Protein AF-A0A1V6CBZ2-F1 (afdb_monomer_lite)

InterPro domains:
  IPR012902 Prokaryotic N-terminal methylation site [PF07963] (2-25)
  IPR012902 Prokaryotic N-terminal methylation site [PS00409] (3-23)
  IPR012902 Prokaryotic N-terminal methylation site [TIGR02532] (2-25)
  IPR045584 Pilin-like [SSF54523] (5-61)

Sequence (196 aa):
MKKGFTLIELLVVIAIISILAGLVLPVLARARESARRVVCLNNLKQIGMVAGMRTLDAGNTSFEQYWGNIVRDASGEYVGIGRFYSRLRSIELYGCPSSNYASPEKVKNSDGKEGIVESAYVYRPEIEGQQSGVVAFLMDFNLRAEEKFNHKGKFVNILFSDGHISGVVDNNQSLSFDNDSIEEYKRVFLEADKRQ

Organism: NCBI:txid1852827

Radius of gyration: 21.89 Å; chains: 1; bounding box: 64×41×71 Å

pLDDT: mean 82.78, std 14.65, range [46.5, 97.06]

Structure (mmCIF, N/CA/C/O backbone):
data_AF-A0A1V6CBZ2-F1
#
_entry.id   AF-A0A1V6CBZ2-F1
#
loop_
_atom_site.group_PDB
_atom_site.id
_atom_site.type_symbol
_atom_site.label_atom_id
_atom_site.label_alt_id
_atom_site.label_comp_id
_atom_site.label_asym_id
_atom_site.label_entity_id
_atom_site.label_seq_id
_atom_site.pdbx_PDB_ins_code
_atom_site.Cartn_x
_atom_site.Cartn_y
_atom_site.Cartn_z
_atom_site.occupancy
_atom_site.B_iso_or_equiv
_atom_site.auth_seq_id
_atom_site.auth_comp_id
_atom_site.auth_asym_id
_atom_site.auth_atom_id
_atom_site.pdbx_PDB_model_num
ATOM 1 N N . MET A 1 1 ? -46.846 12.740 41.422 1.00 46.50 1 MET A N 1
ATOM 2 C CA . MET A 1 1 ? -45.473 12.905 41.956 1.00 46.50 1 MET A CA 1
ATOM 3 C C . MET A 1 1 ? -44.493 12.362 40.926 1.00 46.50 1 MET A C 1
ATOM 5 O O . MET A 1 1 ? -44.601 11.192 40.584 1.00 46.50 1 MET A O 1
ATOM 9 N N . LYS A 1 2 ? -43.609 13.194 40.361 1.00 60.75 2 LYS A N 1
ATOM 10 C CA . LYS A 1 2 ? -42.555 12.721 39.447 1.00 60.75 2 LYS A CA 1
ATOM 11 C C . LYS A 1 2 ? -41.393 12.198 40.297 1.00 60.75 2 LYS A C 1
ATOM 13 O O . LYS A 1 2 ? -40.886 12.946 41.127 1.00 60.75 2 LYS A O 1
ATOM 18 N N . LYS A 1 3 ? -41.009 10.928 40.131 1.00 74.31 3 LYS A N 1
ATOM 19 C CA . LYS A 1 3 ? -39.776 10.386 40.722 1.00 74.31 3 LYS A CA 1
ATOM 20 C C . LYS A 1 3 ? -38.592 11.102 40.064 1.00 74.31 3 LYS A C 1
ATOM 22 O O . LYS A 1 3 ? -38.466 11.059 38.843 1.00 74.31 3 LYS A O 1
ATOM 27 N N . GLY A 1 4 ? -37.801 11.821 40.856 1.00 80.19 4 GLY A N 1
ATOM 28 C CA . GLY A 1 4 ? -36.550 12.422 40.399 1.00 80.19 4 GLY A CA 1
ATOM 29 C C . GLY A 1 4 ? -35.469 11.353 40.287 1.00 80.19 4 GLY A C 1
ATOM 30 O O . GLY A 1 4 ? -35.434 10.435 41.103 1.00 80.19 4 GLY A O 1
ATOM 31 N N . PHE A 1 5 ? -34.615 11.476 39.274 1.00 83.06 5 PHE A N 1
ATOM 32 C CA . PHE A 1 5 ? -33.431 10.634 39.126 1.00 83.06 5 PHE A CA 1
ATOM 33 C C . PHE A 1 5 ? -32.465 10.919 40.279 1.00 83.06 5 PHE A C 1
ATOM 35 O O . PHE A 1 5 ? -32.208 12.081 40.605 1.00 83.06 5 PHE A O 1
ATOM 42 N N . THR A 1 6 ? -31.935 9.877 40.904 1.00 92.25 6 THR A N 1
ATOM 43 C CA . THR A 1 6 ? -30.934 10.017 41.962 1.00 92.25 6 THR A CA 1
ATOM 44 C C . THR A 1 6 ? -29.534 10.184 41.361 1.00 92.25 6 THR A C 1
ATOM 46 O O . THR A 1 6 ? -29.231 9.681 40.278 1.00 92.25 6 THR A O 1
ATOM 49 N N . LEU A 1 7 ? -28.643 10.878 42.079 1.00 91.50 7 LEU A N 1
ATOM 50 C CA . LEU A 1 7 ? -27.233 11.023 41.682 1.00 91.50 7 LEU A CA 1
ATOM 51 C C . LEU A 1 7 ? -26.547 9.664 41.489 1.00 91.50 7 LEU A C 1
ATOM 53 O O . LEU A 1 7 ? -25.729 9.511 40.585 1.00 91.50 7 LEU A O 1
ATOM 57 N N . ILE A 1 8 ? -26.899 8.673 42.315 1.00 94.44 8 ILE A N 1
ATOM 58 C CA . ILE A 1 8 ? -26.312 7.335 42.238 1.00 94.44 8 ILE A CA 1
ATOM 59 C C . ILE A 1 8 ? -26.745 6.590 40.970 1.00 94.44 8 ILE A C 1
ATOM 61 O O . ILE A 1 8 ? -25.909 5.959 40.330 1.00 94.44 8 ILE A O 1
ATOM 65 N N . GLU A 1 9 ? -28.006 6.721 40.547 1.00 94.25 9 GLU A N 1
ATOM 66 C CA . GLU A 1 9 ? -28.485 6.131 39.291 1.00 94.25 9 GLU A CA 1
ATOM 67 C C . GLU A 1 9 ? -27.749 6.729 38.086 1.00 94.25 9 GLU A C 1
ATOM 69 O O . GLU A 1 9 ? -27.338 5.994 37.190 1.00 94.25 9 GLU A O 1
ATOM 74 N N . LEU A 1 10 ? -27.505 8.044 38.083 1.00 92.69 10 LEU A N 1
ATOM 75 C CA . LEU A 1 10 ? -26.736 8.690 37.016 1.00 92.69 10 LEU A CA 1
ATOM 76 C C . LEU A 1 10 ? -25.268 8.225 37.005 1.00 92.69 10 LEU A C 1
ATOM 78 O O . LEU A 1 10 ? -24.722 7.941 35.939 1.00 92.69 10 LEU A O 1
ATOM 82 N N . LEU A 1 11 ? -24.643 8.106 38.181 1.00 94.88 11 LEU A N 1
ATOM 83 C CA . LEU A 1 11 ? -23.256 7.652 38.331 1.00 94.88 11 LEU A CA 1
ATOM 84 C C . LEU A 1 11 ? -23.053 6.211 37.842 1.00 94.88 11 LEU A C 1
ATOM 86 O O . LEU A 1 11 ? -22.075 5.924 37.151 1.00 94.88 11 LEU A O 1
ATOM 90 N N . VAL A 1 12 ? -23.983 5.306 38.155 1.00 95.38 12 VAL A N 1
ATOM 91 C CA . VAL A 1 12 ? -23.912 3.911 37.693 1.00 95.38 12 VAL A CA 1
ATOM 92 C C . VAL A 1 12 ? -24.032 3.834 36.170 1.00 95.38 12 VAL A C 1
ATOM 94 O O . VAL A 1 12 ? -23.281 3.096 35.533 1.00 95.38 12 VAL A O 1
ATOM 97 N N . VAL A 1 13 ? -24.915 4.632 35.560 1.00 95.75 13 VAL A N 1
ATOM 98 C CA . VAL A 1 13 ? -25.090 4.644 34.100 1.00 95.75 13 VAL A CA 1
ATOM 99 C C . VAL A 1 13 ? -23.819 5.108 33.389 1.00 95.75 13 VAL A C 1
ATOM 101 O O . VAL A 1 13 ? -23.360 4.430 32.468 1.00 95.75 13 VAL A O 1
ATOM 104 N N . ILE A 1 14 ? -23.207 6.215 33.819 1.00 96.56 14 ILE A N 1
ATOM 105 C CA . ILE A 1 14 ? -21.967 6.691 33.183 1.00 96.56 14 ILE A CA 1
ATOM 106 C C . ILE A 1 14 ? -20.803 5.715 33.395 1.00 96.56 14 ILE A C 1
ATOM 108 O O . ILE A 1 14 ? -19.984 5.549 32.489 1.00 96.56 14 ILE A O 1
ATOM 112 N N . ALA A 1 15 ? -20.747 5.026 34.541 1.00 96.44 15 ALA A N 1
ATOM 113 C CA . ALA A 1 15 ? -19.749 3.992 34.795 1.00 96.44 15 ALA A CA 1
ATOM 114 C C . ALA A 1 15 ? -19.905 2.820 33.812 1.00 96.44 15 ALA A C 1
ATOM 116 O O . ALA A 1 15 ? -18.927 2.408 33.188 1.00 96.44 15 ALA A O 1
ATOM 117 N N . ILE A 1 16 ? -21.135 2.342 33.593 1.00 96.62 16 ILE A N 1
ATOM 118 C CA . ILE A 1 16 ? -21.419 1.270 32.627 1.00 96.62 16 ILE A CA 1
ATOM 119 C C . ILE A 1 16 ? -21.078 1.716 31.199 1.00 96.62 16 ILE A C 1
ATOM 121 O O . ILE A 1 16 ? -20.386 0.986 30.489 1.00 96.62 16 ILE A O 1
ATOM 125 N N . ILE A 1 17 ? -21.495 2.918 30.778 1.00 96.31 17 ILE A N 1
ATOM 126 C CA . ILE A 1 17 ? -21.171 3.454 29.443 1.00 96.31 17 ILE A CA 1
ATOM 127 C C . ILE A 1 17 ? -19.654 3.542 29.250 1.00 96.31 17 ILE A C 1
ATOM 129 O O . ILE A 1 17 ? -19.158 3.171 28.188 1.00 96.31 17 ILE A O 1
ATOM 133 N N . SER A 1 18 ? -18.910 3.978 30.269 1.00 96.06 18 SER A N 1
ATOM 134 C CA . SER A 1 18 ? -17.448 4.107 30.194 1.00 96.06 18 SER A CA 1
ATOM 135 C C . SER A 1 18 ? -16.759 2.750 30.021 1.00 96.06 18 SER A C 1
ATOM 137 O O . SER A 1 18 ? -15.849 2.626 29.201 1.00 96.06 18 SER A O 1
ATOM 139 N N . ILE A 1 19 ? -17.227 1.716 30.729 1.00 95.50 19 ILE A N 1
ATOM 140 C CA . ILE A 1 19 ? -16.722 0.340 30.589 1.00 95.50 19 ILE A CA 1
ATOM 141 C C . ILE A 1 19 ? -17.016 -0.198 29.183 1.00 95.50 19 ILE A C 1
ATOM 143 O O . ILE A 1 19 ? -16.116 -0.702 28.511 1.00 95.50 19 ILE A O 1
ATOM 147 N N . LEU A 1 20 ? -18.259 -0.056 28.712 1.00 96.00 20 LEU A N 1
ATOM 148 C CA . LEU A 1 20 ? -18.662 -0.529 27.385 1.00 96.00 20 LEU A CA 1
ATOM 149 C C . LEU A 1 20 ? -17.896 0.198 26.273 1.00 96.00 20 LEU A C 1
ATOM 151 O O . LEU A 1 20 ? -17.364 -0.446 25.368 1.00 96.00 20 LEU A O 1
ATOM 155 N N . ALA A 1 21 ? -17.774 1.524 26.359 1.00 94.19 21 ALA A N 1
ATOM 156 C CA . ALA A 1 21 ? -17.009 2.319 25.405 1.00 94.19 21 ALA A CA 1
ATOM 157 C C . ALA A 1 21 ? -15.530 1.896 25.371 1.00 94.19 21 ALA A C 1
ATOM 159 O O . ALA A 1 21 ? -14.967 1.744 24.284 1.00 94.19 21 ALA A O 1
ATOM 160 N N . GLY A 1 22 ? -14.923 1.626 26.533 1.00 93.94 22 GLY A N 1
ATOM 161 C CA . GLY A 1 22 ? -13.539 1.154 26.640 1.00 93.94 22 GLY A CA 1
ATOM 162 C C . GLY A 1 22 ? -13.267 -0.145 25.871 1.00 93.94 22 GLY A C 1
ATOM 163 O O . GLY A 1 22 ? -12.197 -0.296 25.283 1.00 93.94 22 GLY A O 1
ATOM 164 N N . LEU A 1 23 ? -14.247 -1.052 25.798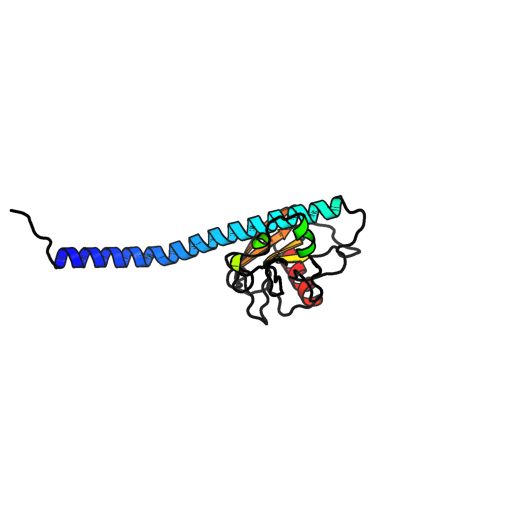 1.00 93.19 23 LEU A N 1
ATOM 165 C CA . LEU A 1 23 ? -14.136 -2.303 25.036 1.00 93.19 23 LEU A CA 1
ATOM 166 C C . LEU A 1 23 ? -14.375 -2.114 23.528 1.00 93.19 23 LEU A C 1
ATOM 168 O O . LEU A 1 23 ? -13.776 -2.816 22.710 1.00 93.19 23 LEU A O 1
ATOM 172 N N . VAL A 1 24 ? -15.223 -1.157 23.139 1.00 94.56 24 VAL A N 1
ATOM 173 C CA . VAL A 1 24 ? -15.603 -0.925 21.734 1.00 94.56 24 VAL A CA 1
ATOM 174 C C . VAL A 1 24 ? -14.503 -0.210 20.947 1.00 94.56 24 VAL A C 1
ATOM 176 O O . VAL A 1 24 ? -14.242 -0.566 19.796 1.00 94.56 24 VAL A O 1
ATOM 179 N N . LEU A 1 25 ? -13.814 0.762 21.549 1.00 93.06 25 LEU A N 1
ATOM 180 C CA . LEU A 1 25 ? -12.778 1.561 20.880 1.00 93.06 25 LEU A CA 1
ATOM 181 C C . LEU A 1 25 ? -11.666 0.738 20.186 1.00 93.06 25 LEU A C 1
ATOM 183 O O . LEU A 1 25 ? -11.409 0.989 19.002 1.00 93.06 25 LEU A O 1
ATOM 187 N N . PRO A 1 26 ? -11.018 -0.260 20.826 1.00 90.81 26 PRO A N 1
ATOM 188 C CA . PRO A 1 26 ? -9.972 -1.049 20.168 1.00 90.81 26 PRO A CA 1
ATOM 189 C C . PRO A 1 26 ? -10.512 -1.937 19.039 1.00 90.81 26 PRO A C 1
ATOM 191 O O . PRO A 1 26 ? -9.812 -2.206 18.059 1.00 90.81 26 PRO A O 1
ATOM 194 N N . VAL A 1 27 ? -11.757 -2.409 19.148 1.00 94.50 27 VAL A N 1
ATOM 195 C CA . VAL A 1 27 ? -12.419 -3.178 18.084 1.00 94.50 27 VAL A CA 1
ATOM 196 C C . VAL A 1 27 ? -12.719 -2.271 16.893 1.00 94.50 27 VAL A C 1
ATOM 198 O O . VAL A 1 27 ? -12.377 -2.616 15.763 1.00 94.50 27 VAL A O 1
ATOM 201 N N . LEU A 1 28 ? -13.264 -1.081 17.144 1.00 94.56 28 LEU A N 1
ATOM 202 C CA . LEU A 1 28 ? -13.579 -0.102 16.108 1.00 94.56 28 LEU A CA 1
ATOM 203 C C . LEU A 1 28 ? -12.327 0.358 15.347 1.00 94.56 28 LEU A C 1
ATOM 205 O O . LEU A 1 28 ? -12.358 0.469 14.122 1.00 94.56 28 LEU A O 1
ATOM 209 N N . ALA A 1 29 ? -11.211 0.576 16.047 1.00 92.56 29 ALA A N 1
ATOM 210 C CA . ALA A 1 29 ? -9.943 0.938 15.416 1.00 92.56 29 ALA A CA 1
ATOM 211 C C . ALA A 1 29 ? -9.444 -0.151 14.449 1.00 92.56 29 ALA A C 1
ATOM 213 O O . ALA A 1 29 ? -9.015 0.164 13.337 1.00 92.56 29 ALA A O 1
ATOM 214 N N . ARG A 1 30 ? -9.548 -1.431 14.839 1.00 92.00 30 ARG A N 1
ATOM 215 C CA . ARG A 1 30 ? -9.203 -2.572 13.973 1.00 92.00 30 ARG A CA 1
ATOM 216 C C . ARG A 1 30 ? -10.136 -2.671 12.769 1.00 92.00 30 ARG A C 1
ATOM 218 O O . ARG A 1 30 ? -9.652 -2.796 11.650 1.00 92.00 30 ARG A O 1
ATOM 225 N N . ALA A 1 31 ? -11.445 -2.540 12.982 1.00 94.94 31 ALA A N 1
ATOM 226 C CA . ALA A 1 31 ? -12.436 -2.575 11.906 1.00 94.94 31 ALA A CA 1
ATOM 227 C C . ALA A 1 31 ? -12.215 -1.453 10.876 1.00 94.94 31 ALA A C 1
ATOM 229 O O . ALA A 1 31 ? -12.240 -1.700 9.671 1.00 94.94 31 ALA A O 1
ATOM 230 N N . ARG A 1 32 ? -11.926 -0.228 11.340 1.00 95.81 32 ARG A N 1
ATOM 231 C CA . ARG A 1 32 ? -11.590 0.904 10.466 1.00 95.81 32 ARG A CA 1
ATOM 232 C C . ARG A 1 32 ? -10.338 0.621 9.637 1.00 95.81 32 ARG A C 1
ATOM 234 O O . ARG A 1 32 ? -10.321 0.936 8.452 1.00 95.81 32 ARG A O 1
ATOM 241 N N . GLU A 1 33 ? -9.305 0.035 10.236 1.00 95.56 33 GLU A N 1
ATOM 242 C CA . GLU A 1 33 ? -8.083 -0.312 9.509 1.00 95.56 33 GLU A CA 1
ATOM 243 C C . GLU A 1 33 ? -8.323 -1.406 8.461 1.00 95.56 33 GLU A C 1
ATOM 245 O O . GLU A 1 33 ? -7.868 -1.273 7.328 1.00 95.56 33 GLU A O 1
ATOM 250 N N . SER A 1 34 ? -9.109 -2.436 8.783 1.00 94.44 34 SER A N 1
ATOM 251 C CA . SER A 1 34 ? -9.536 -3.441 7.803 1.00 94.44 34 SER A CA 1
ATOM 252 C C . SER A 1 34 ? -10.283 -2.810 6.625 1.00 94.44 34 SER A C 1
ATOM 254 O O . SER A 1 34 ? -9.989 -3.135 5.479 1.00 94.44 34 SER A O 1
ATOM 256 N N . ALA A 1 35 ? -11.188 -1.859 6.878 1.00 96.25 35 ALA A N 1
ATOM 257 C CA . ALA A 1 35 ? -11.886 -1.139 5.813 1.00 96.25 35 ALA A CA 1
ATOM 258 C C . ALA A 1 35 ? -10.921 -0.317 4.938 1.00 96.25 35 ALA A C 1
ATOM 260 O O . ALA A 1 35 ? -11.020 -0.349 3.714 1.00 96.25 35 ALA A O 1
ATOM 261 N N . ARG A 1 36 ? -9.942 0.370 5.541 1.00 96.75 36 ARG A N 1
ATOM 262 C CA . ARG A 1 36 ? -8.911 1.113 4.795 1.00 96.75 36 ARG A CA 1
ATOM 263 C C . ARG A 1 36 ? -8.063 0.199 3.910 1.00 96.75 36 ARG A C 1
ATOM 265 O O . ARG A 1 36 ? -7.784 0.573 2.777 1.00 96.75 36 ARG A O 1
ATOM 272 N N . ARG A 1 37 ? -7.706 -1.002 4.382 1.00 95.50 37 ARG A N 1
ATOM 273 C CA . ARG A 1 37 ? -6.997 -2.012 3.570 1.00 95.50 37 ARG A CA 1
ATOM 274 C C . ARG A 1 37 ? -7.801 -2.429 2.346 1.00 95.50 37 ARG A C 1
ATOM 276 O O . ARG A 1 37 ? -7.237 -2.502 1.264 1.00 95.50 37 ARG A O 1
ATOM 283 N N . VAL A 1 38 ? -9.112 -2.631 2.492 1.00 95.12 38 VAL A N 1
ATOM 284 C CA . VAL A 1 38 ? -9.995 -2.953 1.356 1.00 95.12 38 VAL A CA 1
ATOM 285 C C . VAL A 1 38 ? -9.994 -1.831 0.313 1.00 95.12 38 VAL A C 1
ATOM 287 O O . VAL A 1 38 ? -9.977 -2.113 -0.883 1.00 95.12 38 VAL A O 1
ATOM 290 N N . VAL A 1 39 ? -9.951 -0.565 0.743 1.00 95.62 39 VAL A N 1
ATOM 291 C CA . VAL A 1 39 ? -9.817 0.571 -0.183 1.00 95.62 39 VAL A CA 1
ATOM 292 C C . VAL A 1 39 ? -8.467 0.536 -0.906 1.00 95.62 39 VAL A C 1
ATOM 294 O O . VAL A 1 39 ? -8.456 0.616 -2.132 1.00 95.62 39 VAL A O 1
ATOM 297 N N . CYS A 1 40 ? -7.348 0.349 -0.192 1.00 95.19 40 CYS A N 1
ATOM 298 C CA . CYS A 1 40 ? -6.022 0.284 -0.828 1.00 95.19 40 CYS A CA 1
ATOM 299 C C . CYS A 1 40 ? -5.917 -0.908 -1.806 1.00 95.19 40 CYS A C 1
ATOM 301 O O . CYS A 1 40 ? -5.384 -0.758 -2.903 1.00 95.19 40 CYS A O 1
ATOM 303 N N . LEU A 1 41 ? -6.535 -2.049 -1.481 1.00 94.94 41 LEU A N 1
ATOM 304 C CA . LEU A 1 41 ? -6.666 -3.200 -2.380 1.00 94.94 41 LEU A CA 1
ATOM 305 C C . LEU A 1 41 ? -7.440 -2.854 -3.660 1.00 94.94 41 LEU A C 1
ATOM 307 O O . LEU A 1 41 ? -7.035 -3.231 -4.759 1.00 94.94 41 LEU A O 1
ATOM 311 N N . ASN A 1 42 ? -8.559 -2.136 -3.542 1.00 93.88 42 ASN A N 1
ATOM 312 C CA . ASN A 1 42 ? -9.345 -1.721 -4.702 1.00 93.88 42 ASN A CA 1
ATOM 313 C C . ASN A 1 42 ? -8.604 -0.691 -5.574 1.00 93.88 42 ASN A C 1
ATOM 315 O O . ASN A 1 42 ? -8.731 -0.714 -6.799 1.00 93.88 42 ASN A O 1
ATOM 319 N N . ASN A 1 43 ? -7.808 0.187 -4.963 1.00 92.88 43 ASN A N 1
ATOM 320 C CA . ASN A 1 43 ? -6.932 1.111 -5.681 1.00 92.88 43 ASN A CA 1
ATOM 321 C C . ASN A 1 43 ? -5.885 0.344 -6.503 1.00 92.88 43 ASN A C 1
ATOM 323 O O . ASN A 1 43 ? -5.774 0.577 -7.706 1.00 92.88 43 ASN A O 1
ATOM 327 N N . LEU A 1 44 ? -5.209 -0.644 -5.900 1.00 91.62 44 LEU A N 1
ATOM 328 C CA . LEU A 1 44 ? -4.265 -1.522 -6.603 1.00 91.62 44 LEU A CA 1
ATOM 329 C C . LEU A 1 44 ? -4.908 -2.240 -7.792 1.00 91.62 44 LEU A C 1
ATOM 331 O O . LEU A 1 44 ? -4.315 -2.262 -8.867 1.00 91.62 44 LEU A O 1
ATOM 335 N N . LYS A 1 45 ? -6.133 -2.768 -7.648 1.00 91.56 45 LYS A N 1
ATOM 336 C CA . LYS A 1 45 ? -6.867 -3.379 -8.775 1.00 91.56 45 LYS A CA 1
ATOM 337 C C . LYS A 1 45 ? -7.083 -2.399 -9.920 1.00 91.56 45 LYS A C 1
ATOM 339 O O . LYS A 1 45 ? -6.833 -2.743 -11.069 1.00 91.56 45 LYS A O 1
ATOM 344 N N . GLN A 1 46 ? -7.556 -1.191 -9.621 1.00 90.38 46 GLN A N 1
ATOM 345 C CA . GLN A 1 46 ? -7.824 -0.179 -10.645 1.00 90.38 46 GLN A CA 1
ATOM 346 C C . GLN A 1 46 ? -6.550 0.248 -11.374 1.00 90.38 46 GLN A C 1
ATOM 348 O O . GLN A 1 46 ? -6.547 0.312 -12.603 1.00 90.38 46 GLN A O 1
ATOM 353 N N . ILE A 1 47 ? -5.460 0.467 -10.636 1.00 87.69 47 ILE A N 1
ATOM 354 C CA . ILE A 1 47 ? -4.151 0.781 -11.219 1.00 87.69 47 ILE A CA 1
ATOM 355 C C . ILE A 1 47 ? -3.660 -0.392 -12.075 1.00 87.69 47 ILE A C 1
ATOM 357 O O . ILE A 1 47 ? -3.271 -0.197 -13.225 1.00 87.69 47 ILE A O 1
ATOM 361 N N . GLY A 1 48 ? -3.739 -1.613 -11.546 1.00 85.81 48 GLY A N 1
ATOM 362 C CA . GLY A 1 48 ? -3.289 -2.831 -12.209 1.00 85.81 48 GLY A CA 1
ATOM 363 C C . GLY A 1 48 ? -4.030 -3.157 -13.496 1.00 85.81 48 GLY A C 1
ATOM 364 O O . GLY A 1 48 ? -3.392 -3.547 -14.468 1.00 85.81 48 GLY A O 1
ATOM 365 N N . MET A 1 49 ? -5.344 -2.929 -13.554 1.00 86.25 49 MET A N 1
ATOM 366 C CA . MET A 1 49 ? -6.116 -3.096 -14.790 1.00 86.25 49 MET A CA 1
ATOM 367 C C . MET A 1 49 ? -5.617 -2.167 -15.898 1.00 86.25 49 MET A C 1
ATOM 369 O O . MET A 1 49 ? -5.463 -2.596 -17.037 1.00 86.25 49 MET A O 1
ATOM 373 N N . VAL A 1 50 ? -5.326 -0.903 -15.576 1.00 80.38 50 VAL A N 1
ATOM 374 C CA . VAL A 1 50 ? -4.809 0.053 -16.567 1.00 80.38 50 VAL A CA 1
ATOM 375 C C . VAL A 1 50 ? -3.365 -0.273 -16.948 1.00 80.38 50 VAL A C 1
ATOM 377 O O . VAL A 1 50 ? -2.991 -0.134 -18.115 1.00 80.38 50 VAL A O 1
ATOM 380 N N . ALA A 1 51 ? -2.568 -0.739 -15.988 1.00 76.75 51 ALA A N 1
ATOM 381 C CA . ALA A 1 51 ? -1.197 -1.159 -16.228 1.00 76.75 51 ALA A CA 1
ATOM 382 C C . ALA A 1 51 ? -1.115 -2.391 -17.141 1.00 76.75 51 ALA A C 1
ATOM 384 O O . ALA A 1 51 ? -0.405 -2.343 -18.143 1.00 76.75 51 ALA A O 1
ATOM 385 N N . GLY A 1 52 ? -1.906 -3.431 -16.863 1.00 71.62 52 GLY A N 1
ATOM 386 C CA . GLY A 1 52 ? -1.990 -4.642 -17.682 1.00 71.62 52 GLY A CA 1
ATOM 387 C C . GLY A 1 52 ? -2.685 -4.434 -19.033 1.00 71.62 52 GLY A C 1
ATOM 388 O O . GLY A 1 52 ? -2.277 -5.018 -20.026 1.00 71.62 52 GLY A O 1
ATOM 389 N N . MET A 1 53 ? -3.690 -3.557 -19.136 1.00 61.28 53 MET A N 1
ATOM 390 C CA . MET A 1 53 ? -4.288 -3.223 -20.440 1.00 61.28 53 MET A CA 1
ATOM 391 C C . MET A 1 53 ? -3.257 -2.578 -21.377 1.00 61.28 53 MET A C 1
ATOM 393 O O . MET A 1 53 ? -3.231 -2.864 -22.571 1.00 61.28 53 MET A O 1
ATOM 397 N N . ARG A 1 54 ? -2.367 -1.729 -20.846 1.00 62.72 54 ARG A N 1
ATOM 398 C CA . ARG A 1 54 ? -1.367 -1.057 -21.680 1.00 62.72 54 ARG A CA 1
ATOM 399 C C . ARG A 1 54 ? -0.278 -2.009 -22.177 1.00 62.72 54 ARG A C 1
ATOM 401 O O . ARG A 1 54 ? 0.193 -1.795 -23.287 1.00 62.72 54 ARG A O 1
ATOM 408 N N . THR A 1 55 ? 0.117 -3.029 -21.412 1.00 59.03 55 THR A N 1
ATOM 409 C CA . THR A 1 55 ? 1.083 -4.031 -21.906 1.00 59.03 55 THR A CA 1
ATOM 410 C C . THR A 1 55 ? 0.520 -4.829 -23.087 1.00 59.03 55 THR A C 1
ATOM 412 O O . THR A 1 55 ? 1.278 -5.221 -23.966 1.00 59.03 55 THR A O 1
ATOM 415 N N . LEU A 1 56 ? -0.807 -4.995 -23.161 1.00 55.97 56 LEU A N 1
ATOM 416 C CA . LEU A 1 56 ? -1.491 -5.646 -24.284 1.00 55.97 56 LEU A CA 1
ATOM 417 C C . LEU A 1 56 ? -1.640 -4.733 -25.517 1.00 55.97 56 LEU A C 1
ATOM 419 O O . LEU A 1 56 ? -1.481 -5.202 -26.641 1.00 55.97 56 LEU A O 1
ATOM 423 N N . ASP A 1 57 ? -1.933 -3.442 -25.321 1.00 55.84 57 ASP A N 1
ATOM 424 C CA . ASP A 1 57 ? -2.178 -2.487 -26.420 1.00 55.84 57 ASP A CA 1
ATOM 425 C C . ASP A 1 57 ? -0.892 -1.911 -27.029 1.00 55.84 57 ASP A C 1
ATOM 427 O O . ASP A 1 57 ? -0.838 -1.537 -28.204 1.00 55.84 57 ASP A O 1
ATOM 431 N N . ALA A 1 58 ? 0.147 -1.762 -26.213 1.00 53.91 58 ALA A N 1
ATOM 432 C CA . ALA A 1 58 ? 1.361 -1.077 -26.594 1.00 53.91 58 ALA A CA 1
ATOM 433 C C . ALA A 1 58 ? 2.389 -2.091 -27.082 1.00 53.91 58 ALA A C 1
ATOM 435 O O . ALA A 1 58 ? 3.260 -2.491 -26.317 1.00 53.91 58 ALA A O 1
ATOM 436 N N . GLY A 1 59 ? 2.296 -2.483 -28.358 1.00 50.62 59 GLY A N 1
ATOM 437 C CA . GLY A 1 59 ? 3.324 -3.274 -29.036 1.00 50.62 59 GLY A CA 1
ATOM 438 C C . GLY A 1 59 ? 4.716 -2.693 -28.773 1.00 50.62 59 GLY A C 1
ATOM 439 O O . GLY A 1 59 ? 5.116 -1.713 -29.394 1.00 50.62 59 GLY A O 1
ATOM 440 N N . ASN A 1 60 ? 5.405 -3.275 -27.796 1.00 51.03 60 ASN A N 1
ATOM 441 C CA . ASN A 1 60 ? 6.761 -2.969 -27.365 1.00 51.03 60 ASN A CA 1
ATOM 442 C C . ASN A 1 60 ? 7.103 -1.486 -27.077 1.00 51.03 60 ASN A C 1
ATOM 444 O O . ASN A 1 60 ? 8.225 -1.059 -27.346 1.00 51.03 60 ASN A O 1
ATOM 448 N N . THR A 1 61 ? 6.184 -0.677 -26.519 1.00 47.12 61 THR A N 1
ATOM 449 C CA . THR A 1 61 ? 6.600 0.609 -25.902 1.00 47.12 61 THR A CA 1
ATOM 450 C C . THR A 1 61 ? 6.808 0.418 -24.409 1.00 47.12 61 THR A C 1
ATOM 452 O O . THR A 1 61 ? 5.908 0.531 -23.576 1.00 47.12 61 THR A O 1
ATOM 455 N N . SER A 1 62 ? 8.048 0.060 -24.138 1.00 50.94 62 SER A N 1
ATOM 456 C CA . SER A 1 62 ? 8.709 -0.194 -22.880 1.00 50.94 62 SER A CA 1
ATOM 457 C C . SER A 1 62 ? 8.303 0.733 -21.726 1.00 50.94 62 SER A C 1
ATOM 459 O O . SER A 1 62 ? 8.657 1.908 -21.657 1.00 50.94 62 SER A O 1
ATOM 461 N N . PHE A 1 63 ? 7.669 0.139 -20.713 1.00 52.09 63 PHE A N 1
ATOM 462 C CA . PHE A 1 63 ? 7.788 0.585 -19.317 1.00 52.09 63 PHE A CA 1
ATOM 463 C C . PHE A 1 63 ? 9.192 0.328 -18.732 1.00 52.09 63 PHE A C 1
ATOM 465 O O . PHE A 1 63 ? 9.402 0.518 -17.537 1.00 52.09 63 PHE A O 1
ATOM 472 N N . GLU A 1 64 ? 10.139 -0.134 -19.550 1.00 52.53 64 GLU A N 1
ATOM 473 C CA . GLU A 1 64 ? 11.248 -1.017 -19.166 1.00 52.53 64 GLU A CA 1
ATOM 474 C C . GLU A 1 64 ? 12.277 -0.460 -18.177 1.00 52.53 64 GLU A C 1
ATOM 476 O O . GLU A 1 64 ? 13.186 -1.193 -17.807 1.00 52.53 64 GLU A O 1
ATOM 481 N N . GLN A 1 65 ? 12.208 0.789 -17.711 1.00 58.66 65 GLN A N 1
ATOM 482 C CA . GLN A 1 65 ? 13.348 1.350 -16.966 1.00 58.66 65 GLN A CA 1
ATOM 483 C C . GLN A 1 65 ? 13.037 2.111 -15.681 1.00 58.66 65 GLN A C 1
ATOM 485 O O . GLN A 1 65 ? 13.974 2.472 -14.972 1.00 58.66 65 GLN A O 1
ATOM 490 N N . TYR A 1 66 ? 11.771 2.314 -15.310 1.00 65.81 66 TYR A N 1
ATOM 491 C CA . TYR A 1 66 ? 11.463 3.137 -14.135 1.00 65.81 66 TYR A CA 1
ATOM 492 C C . TYR A 1 66 ? 10.956 2.304 -12.965 1.00 65.81 66 TYR A C 1
ATOM 494 O O . TYR A 1 66 ? 9.753 2.202 -12.752 1.00 65.81 66 TYR A O 1
ATOM 502 N N . TRP A 1 67 ? 11.873 1.744 -12.181 1.00 74.69 67 TRP A N 1
ATOM 503 C CA . TRP A 1 67 ? 11.568 1.341 -10.805 1.00 74.69 67 TRP A CA 1
ATOM 504 C C . TRP A 1 67 ? 11.208 2.585 -9.987 1.00 74.69 67 TRP A C 1
ATOM 506 O O . TRP A 1 67 ? 11.799 3.641 -10.215 1.00 74.69 67 TRP A O 1
ATOM 516 N N . GLY A 1 68 ? 10.249 2.496 -9.063 1.00 68.62 68 GLY A N 1
ATOM 517 C CA . GLY A 1 68 ? 9.958 3.635 -8.189 1.00 68.62 68 GLY A CA 1
ATOM 518 C C . GLY A 1 68 ? 8.516 3.784 -7.718 1.00 68.62 68 GLY A C 1
ATOM 519 O O . GLY A 1 68 ? 7.572 3.303 -8.355 1.00 68.62 68 GLY A O 1
ATOM 520 N N . ASN A 1 69 ? 8.351 4.552 -6.642 1.00 72.62 69 ASN A N 1
ATOM 521 C CA . ASN A 1 69 ? 7.074 5.030 -6.107 1.00 72.62 69 ASN A CA 1
ATOM 522 C C . ASN A 1 69 ? 6.673 6.422 -6.650 1.00 72.62 69 ASN A C 1
ATOM 524 O O . ASN A 1 69 ? 6.135 7.244 -5.915 1.00 72.62 69 ASN A O 1
ATOM 528 N N . ILE A 1 70 ? 6.944 6.759 -7.914 1.00 63.47 70 ILE A N 1
ATOM 529 C CA . ILE A 1 70 ? 6.911 8.175 -8.332 1.00 63.47 70 ILE A CA 1
ATOM 530 C C . ILE A 1 70 ? 5.716 8.523 -9.218 1.00 63.47 70 ILE A C 1
ATOM 532 O O . ILE A 1 70 ? 5.385 7.825 -10.180 1.00 63.47 70 ILE A O 1
ATOM 536 N N . VAL A 1 71 ? 5.134 9.688 -8.930 1.00 61.31 71 VAL A N 1
ATOM 537 C CA . VAL A 1 71 ? 4.288 10.469 -9.821 1.00 61.31 71 VAL A CA 1
ATOM 538 C C . VAL A 1 71 ? 4.828 11.930 -9.848 1.00 61.31 71 VAL A C 1
ATOM 540 O O . VAL A 1 71 ? 5.096 12.547 -8.822 1.00 61.31 71 VAL A O 1
ATOM 543 N N . ARG A 1 72 ? 5.015 12.456 -11.070 1.00 60.03 72 ARG A N 1
ATOM 544 C CA . ARG A 1 72 ? 5.657 13.732 -11.479 1.00 60.03 72 ARG A CA 1
ATOM 545 C C . ARG A 1 72 ? 7.123 13.976 -11.067 1.00 60.03 72 ARG A C 1
ATOM 547 O O . ARG A 1 72 ? 7.436 14.098 -9.892 1.00 60.03 72 ARG A O 1
ATOM 554 N N . ASP A 1 73 ? 7.998 14.150 -12.061 1.00 56.69 73 ASP A N 1
ATOM 555 C CA . ASP A 1 73 ? 9.353 14.686 -11.861 1.00 56.69 73 ASP A CA 1
ATOM 556 C C . ASP A 1 73 ? 9.357 16.231 -11.750 1.00 56.69 73 ASP A C 1
ATOM 558 O O . ASP A 1 73 ? 8.320 16.885 -11.907 1.00 56.69 73 ASP A O 1
ATOM 562 N N . ALA A 1 74 ? 10.523 16.841 -11.496 1.00 55.41 74 ALA A N 1
ATOM 563 C CA . ALA A 1 74 ? 10.664 18.297 -11.351 1.00 55.41 74 ALA A CA 1
ATOM 564 C C . ALA A 1 74 ? 10.254 19.096 -12.610 1.00 55.41 74 ALA A C 1
ATOM 566 O O . ALA A 1 74 ? 9.931 20.282 -12.511 1.00 55.41 74 ALA A O 1
ATOM 567 N N . SER A 1 75 ? 10.231 18.452 -13.784 1.00 61.06 75 SER A N 1
ATOM 568 C CA . SER A 1 75 ? 9.745 19.034 -15.042 1.00 61.06 75 SER A CA 1
ATOM 569 C C . SER A 1 75 ? 8.211 19.022 -15.136 1.00 61.06 75 SER A C 1
ATOM 571 O O . SER A 1 75 ? 7.608 19.764 -15.916 1.00 61.06 75 SER A O 1
ATOM 573 N N . GLY A 1 76 ? 7.559 18.227 -14.284 1.00 61.62 76 GLY A N 1
ATOM 574 C CA . GLY A 1 76 ? 6.131 17.981 -14.301 1.00 61.62 76 GLY A CA 1
ATOM 575 C C . GLY A 1 76 ? 5.716 16.823 -15.208 1.00 61.62 76 GLY A C 1
ATOM 576 O O . GLY A 1 76 ? 4.524 16.711 -15.500 1.00 61.62 76 GLY A O 1
ATOM 577 N N . GLU A 1 77 ? 6.637 15.963 -15.648 1.00 63.69 77 GLU A N 1
ATOM 578 C CA . GLU A 1 77 ? 6.302 14.788 -16.455 1.00 63.69 77 GLU A CA 1
ATOM 579 C C . GLU A 1 77 ? 5.863 13.618 -15.567 1.00 63.69 77 GLU A C 1
ATOM 581 O O . GLU A 1 77 ? 6.501 13.286 -14.572 1.00 63.69 77 GLU A O 1
ATOM 586 N N . TYR A 1 78 ? 4.768 12.952 -15.936 1.00 68.12 78 TYR A N 1
ATOM 587 C CA . TYR A 1 78 ? 4.340 11.718 -15.285 1.00 68.12 78 TYR A CA 1
ATOM 588 C C . TYR A 1 78 ? 5.303 10.561 -15.594 1.00 68.12 78 TYR A C 1
ATOM 590 O O . TYR A 1 78 ? 5.438 10.157 -16.748 1.00 68.12 78 TYR A O 1
ATOM 598 N N . VAL A 1 79 ? 5.892 9.973 -14.552 1.00 70.38 79 VAL A N 1
ATOM 599 C CA . VAL A 1 79 ? 6.754 8.780 -14.620 1.00 70.38 79 VAL A CA 1
ATOM 600 C C . VAL A 1 79 ? 6.095 7.588 -13.923 1.00 70.38 79 VAL A C 1
ATOM 602 O O . VAL A 1 79 ? 5.082 7.755 -13.243 1.00 70.38 79 VAL A O 1
ATOM 605 N N . GLY A 1 80 ? 6.628 6.381 -14.138 1.00 73.50 80 GLY A N 1
ATOM 606 C CA . GLY A 1 80 ? 6.136 5.147 -13.516 1.00 73.50 80 GLY A CA 1
ATOM 607 C C . GLY A 1 80 ? 4.619 4.953 -13.632 1.00 73.50 80 GLY A C 1
ATOM 608 O O . GLY A 1 80 ? 4.028 5.175 -14.694 1.00 73.50 80 GLY A O 1
ATOM 609 N N . ILE A 1 81 ? 3.971 4.608 -12.515 1.00 75.75 81 ILE A N 1
ATOM 610 C CA . ILE A 1 81 ? 2.505 4.467 -12.427 1.00 75.75 81 ILE A CA 1
ATOM 611 C C . ILE A 1 81 ? 1.747 5.776 -12.671 1.00 75.75 81 ILE A C 1
ATOM 613 O O . ILE A 1 81 ? 0.576 5.757 -13.059 1.00 75.75 81 ILE A O 1
ATOM 617 N N . GLY A 1 82 ? 2.402 6.926 -12.510 1.00 73.50 82 GLY A N 1
ATOM 618 C CA . GLY A 1 82 ? 1.831 8.230 -12.827 1.00 73.50 82 GLY A CA 1
ATOM 619 C C . GLY A 1 82 ? 1.446 8.368 -14.296 1.00 73.50 82 GLY A C 1
ATOM 620 O O . GLY A 1 82 ? 0.514 9.103 -14.617 1.00 73.50 82 GLY A O 1
ATOM 621 N N . ARG A 1 83 ? 2.088 7.615 -15.204 1.00 72.94 83 ARG A N 1
ATOM 622 C CA . ARG A 1 83 ? 1.728 7.592 -16.635 1.00 72.94 83 ARG A CA 1
ATOM 623 C C . ARG A 1 83 ? 0.303 7.083 -16.890 1.00 72.94 83 ARG A C 1
ATOM 625 O O . ARG A 1 83 ? -0.220 7.288 -17.985 1.00 72.94 83 ARG A O 1
ATOM 632 N N . PHE A 1 84 ? -0.334 6.446 -15.906 1.00 72.88 84 PHE A N 1
ATOM 633 C CA . PHE A 1 84 ? -1.732 6.017 -15.985 1.00 72.88 84 PHE A CA 1
ATOM 634 C C . PHE A 1 84 ? -2.740 7.113 -15.651 1.00 72.88 84 PHE A C 1
ATOM 636 O O . PHE A 1 84 ? -3.926 6.920 -15.910 1.00 72.88 84 PHE A O 1
ATOM 643 N N . TYR A 1 85 ? -2.296 8.273 -15.163 1.00 71.75 85 TYR A N 1
ATOM 644 C CA . TYR A 1 85 ? -3.183 9.348 -14.721 1.00 71.75 85 TYR A CA 1
ATOM 645 C C . TYR A 1 85 ? -4.162 9.814 -15.810 1.00 71.75 85 TYR A C 1
ATOM 647 O O . TYR A 1 85 ? -5.331 10.048 -15.538 1.00 71.75 85 TYR A O 1
ATOM 655 N N . SER A 1 86 ? -3.745 9.872 -17.079 1.00 68.62 86 SER A N 1
ATOM 656 C CA . SER A 1 86 ? -4.652 10.268 -18.171 1.00 68.62 86 SER A CA 1
ATOM 657 C C . SER A 1 86 ? -5.828 9.302 -18.384 1.00 68.62 86 SER A C 1
ATOM 659 O O . SER A 1 86 ? -6.858 9.692 -18.933 1.00 68.62 86 SER A O 1
ATOM 661 N N . ARG A 1 87 ? -5.689 8.045 -17.947 1.00 73.50 87 ARG A N 1
ATOM 662 C CA . ARG A 1 87 ? -6.725 7.003 -18.011 1.00 73.50 87 ARG A CA 1
ATOM 663 C C . ARG A 1 87 ? -7.452 6.837 -16.673 1.00 73.50 87 ARG A C 1
ATOM 665 O O . ARG A 1 87 ? -8.643 6.539 -16.657 1.00 73.50 87 ARG A O 1
ATOM 672 N N . LEU A 1 88 ? -6.755 7.073 -15.565 1.00 74.50 88 LEU A N 1
ATOM 673 C CA . LEU A 1 88 ? -7.280 7.063 -14.204 1.00 74.50 88 LEU A CA 1
ATOM 674 C C . LEU A 1 88 ? -7.711 8.481 -13.817 1.00 74.50 88 LEU A C 1
ATOM 676 O O . LEU A 1 88 ? -6.917 9.277 -13.335 1.00 74.50 88 LEU A O 1
ATOM 680 N N . ARG A 1 89 ? -8.994 8.806 -14.009 1.00 68.19 89 ARG A N 1
ATOM 681 C CA . ARG A 1 89 ? -9.555 10.160 -13.801 1.00 68.19 89 ARG A CA 1
ATOM 682 C C . ARG A 1 89 ? -9.547 10.674 -12.342 1.00 68.19 89 ARG A C 1
ATOM 684 O O . ARG A 1 89 ? -10.196 11.676 -12.066 1.00 68.19 89 ARG A O 1
ATOM 691 N N . SER A 1 90 ? -8.868 10.001 -11.412 1.00 80.62 90 SER A N 1
ATOM 692 C CA . SER A 1 90 ? -8.801 10.356 -9.988 1.00 80.62 90 SER A CA 1
ATOM 693 C C . SER A 1 90 ? -7.381 10.143 -9.465 1.00 80.62 90 SER A C 1
ATOM 695 O O . SER A 1 90 ? -6.863 9.026 -9.484 1.00 80.62 90 SER A O 1
ATOM 697 N N . ILE A 1 91 ? -6.747 11.228 -9.012 1.00 80.12 91 ILE A N 1
ATOM 698 C CA . ILE A 1 91 ? -5.390 11.201 -8.447 1.00 80.12 91 ILE A CA 1
ATOM 699 C C . ILE A 1 91 ? -5.378 10.531 -7.063 1.00 80.12 91 ILE A C 1
ATOM 701 O O . ILE A 1 91 ? -4.393 9.924 -6.657 1.00 80.12 91 ILE A O 1
ATOM 705 N N . GLU A 1 92 ? -6.512 10.566 -6.370 1.00 86.25 92 GLU A N 1
ATOM 706 C CA . GLU A 1 92 ? -6.734 9.964 -5.060 1.00 86.25 92 GLU A CA 1
ATOM 707 C C . GLU A 1 92 ? -6.540 8.441 -5.081 1.00 86.25 92 GLU A C 1
ATOM 709 O O . GLU A 1 92 ? -6.197 7.852 -4.055 1.00 86.25 92 GLU A O 1
ATOM 714 N N . LEU A 1 93 ? -6.693 7.806 -6.253 1.00 89.19 93 LEU A N 1
ATOM 715 C CA . LEU A 1 93 ? -6.406 6.384 -6.462 1.00 89.19 93 LEU A CA 1
ATOM 716 C C . LEU A 1 93 ? -4.946 6.024 -6.186 1.00 89.19 93 LEU A C 1
ATOM 718 O O . LEU A 1 93 ? -4.671 4.874 -5.870 1.00 89.19 93 LEU A O 1
ATOM 722 N N . TYR A 1 94 ? -4.021 6.978 -6.291 1.00 88.81 94 TYR A N 1
ATOM 723 C CA . TYR A 1 94 ? -2.602 6.760 -6.009 1.00 88.81 94 TYR A CA 1
ATOM 724 C C . TYR A 1 94 ? -2.257 6.872 -4.525 1.00 88.81 94 TYR A C 1
ATOM 726 O O . TYR A 1 94 ? -1.110 6.610 -4.163 1.00 88.81 94 TYR A O 1
ATOM 734 N N . GLY A 1 95 ? -3.216 7.264 -3.683 1.00 90.81 95 GLY A N 1
ATOM 735 C CA . GLY A 1 95 ? -3.062 7.337 -2.238 1.00 90.81 95 GLY A CA 1
ATOM 736 C C . GLY A 1 95 ? -3.653 6.123 -1.524 1.00 90.81 95 GLY A C 1
ATOM 737 O O . GLY A 1 95 ? -4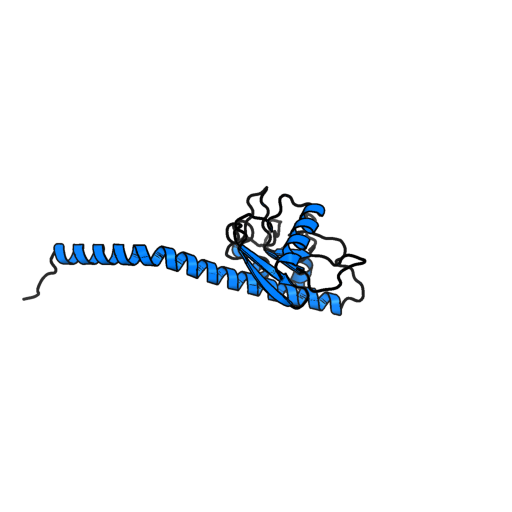.580 5.474 -2.009 1.00 90.81 95 GLY A O 1
ATOM 738 N N . CYS A 1 96 ? -3.160 5.851 -0.318 1.00 94.38 96 CYS A N 1
ATOM 739 C CA . CYS A 1 96 ? -3.731 4.851 0.580 1.00 94.38 96 CYS A CA 1
ATOM 740 C C . CYS A 1 96 ? -4.291 5.560 1.825 1.00 94.38 96 CYS A C 1
ATOM 742 O O . CYS A 1 96 ? -3.550 6.268 2.506 1.00 94.38 96 CYS A O 1
ATOM 744 N N . PRO A 1 97 ? -5.574 5.369 2.200 1.00 95.75 97 PRO A N 1
ATOM 745 C CA . PRO A 1 97 ? -6.155 5.999 3.395 1.00 95.75 97 PRO A CA 1
ATOM 746 C C . PRO A 1 97 ? -5.488 5.642 4.736 1.00 95.75 97 PRO A C 1
ATOM 748 O O .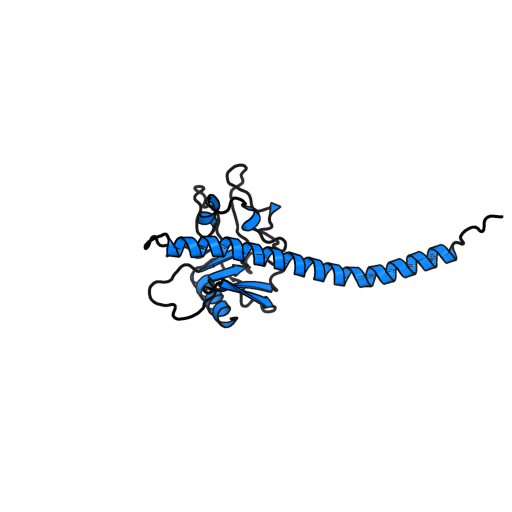 PRO A 1 97 ? -5.850 6.200 5.773 1.00 95.75 97 PRO A O 1
ATOM 751 N N . SER A 1 98 ? -4.580 4.661 4.747 1.00 95.69 98 SER A N 1
ATOM 752 C CA . SER A 1 98 ? -3.761 4.290 5.910 1.00 95.69 98 SER A CA 1
ATOM 753 C C . SER A 1 98 ? -2.295 4.738 5.782 1.00 95.69 98 SER A C 1
ATOM 755 O O . SER A 1 98 ? -1.465 4.383 6.618 1.00 95.69 98 SER A O 1
ATOM 757 N N . SER A 1 99 ? -1.966 5.502 4.740 1.00 95.06 99 SER A N 1
ATOM 758 C CA . SER A 1 99 ? -0.640 6.080 4.543 1.00 95.06 99 SER A CA 1
ATOM 759 C C . SER A 1 99 ? -0.421 7.278 5.461 1.00 95.06 99 SER A C 1
ATOM 761 O O . SER A 1 99 ? -1.322 8.099 5.650 1.00 95.06 99 SER A O 1
ATOM 763 N N . ASN A 1 100 ? 0.782 7.405 6.021 1.00 94.06 100 ASN A N 1
ATOM 764 C CA . ASN A 1 100 ? 1.192 8.613 6.739 1.00 94.06 100 ASN A CA 1
ATOM 765 C C . ASN A 1 100 ? 1.766 9.703 5.812 1.00 94.06 100 ASN A C 1
ATOM 767 O O . ASN A 1 100 ? 1.800 10.867 6.220 1.00 94.06 100 ASN A O 1
ATOM 771 N N . TYR A 1 101 ? 2.139 9.368 4.575 1.00 89.62 101 TYR A N 1
ATOM 772 C CA . TYR A 1 101 ? 2.778 10.283 3.624 1.00 89.62 101 TYR A CA 1
ATOM 773 C C . TYR A 1 101 ? 1.907 10.530 2.380 1.00 89.62 101 TYR A C 1
ATOM 775 O O . TYR A 1 101 ? 1.655 11.682 2.039 1.00 89.62 101 TYR A O 1
ATOM 783 N N . ALA A 1 102 ? 1.334 9.475 1.794 1.00 89.06 102 ALA A N 1
ATOM 784 C CA . ALA A 1 102 ? 0.536 9.505 0.567 1.00 89.06 102 ALA A CA 1
ATOM 785 C C . ALA A 1 102 ? -0.928 9.117 0.830 1.00 89.06 102 ALA A C 1
ATOM 787 O O . ALA A 1 102 ? -1.453 8.140 0.288 1.00 89.06 102 ALA A O 1
ATOM 788 N N . SER A 1 103 ? -1.602 9.852 1.715 1.00 91.19 103 SER A N 1
ATOM 789 C CA . SER A 1 103 ? -3.051 9.713 1.895 1.00 91.19 103 SER A CA 1
ATOM 790 C C . SER A 1 103 ? -3.814 10.452 0.783 1.00 91.19 103 SER A C 1
ATOM 792 O O . SER A 1 103 ? -3.267 11.402 0.225 1.00 91.19 103 SER A O 1
ATOM 794 N N . PRO A 1 104 ? -5.052 10.049 0.429 1.00 88.44 104 PRO A N 1
ATOM 795 C CA . PRO A 1 104 ? -5.791 10.617 -0.706 1.00 88.44 104 PRO A CA 1
ATOM 796 C C . PRO A 1 104 ? -5.821 12.150 -0.752 1.00 88.44 104 PRO A C 1
ATOM 798 O O . PRO A 1 104 ? -5.650 12.739 -1.809 1.00 88.44 104 PRO A O 1
ATOM 801 N N . GLU A 1 105 ? -5.965 12.801 0.400 1.00 85.31 105 GLU A N 1
ATOM 802 C CA . GLU A 1 105 ? -5.980 14.259 0.537 1.00 85.31 105 GLU A CA 1
ATOM 803 C C . GLU A 1 105 ? -4.607 14.942 0.375 1.00 85.31 105 GLU A C 1
ATOM 805 O O . GLU A 1 105 ? -4.543 16.151 0.146 1.00 85.31 105 GLU A O 1
ATOM 810 N N . LYS A 1 106 ? -3.507 14.192 0.512 1.00 81.88 106 LYS A N 1
ATOM 811 C CA . LYS A 1 106 ? -2.128 14.683 0.347 1.00 81.88 106 LYS A CA 1
ATOM 812 C C . LYS A 1 106 ? -1.616 14.519 -1.081 1.00 81.88 106 LYS A C 1
ATOM 814 O O . LYS A 1 106 ? -0.726 15.259 -1.491 1.00 81.88 106 LYS A O 1
ATOM 819 N N . VAL A 1 107 ? -2.176 13.576 -1.835 1.00 81.06 107 VAL A N 1
ATOM 820 C CA . VAL A 1 107 ? -1.816 13.344 -3.234 1.00 81.06 107 VAL A CA 1
ATOM 821 C C . VAL A 1 107 ? -2.481 14.423 -4.101 1.00 81.06 107 VAL A C 1
ATOM 823 O O . VAL A 1 107 ? -3.694 14.418 -4.288 1.00 81.06 107 VAL A O 1
ATOM 826 N N . LYS A 1 108 ? -1.697 15.373 -4.627 1.00 74.69 108 LYS A N 1
ATOM 827 C CA . LYS A 1 108 ? -2.209 16.506 -5.425 1.00 74.69 108 LYS A CA 1
ATOM 828 C C . LYS A 1 108 ? -1.979 16.325 -6.922 1.00 74.69 108 LYS A C 1
ATOM 830 O O . LYS A 1 108 ? -1.001 15.721 -7.341 1.00 74.69 108 LYS A O 1
ATOM 835 N N . ASN A 1 109 ? -2.864 16.885 -7.747 1.00 71.50 109 ASN A N 1
ATOM 836 C CA . ASN A 1 109 ? -2.678 16.927 -9.198 1.00 71.50 109 ASN A CA 1
ATOM 837 C C . ASN A 1 109 ? -1.865 18.163 -9.644 1.00 71.50 109 ASN A C 1
ATOM 839 O O . ASN A 1 109 ? -1.535 19.056 -8.861 1.00 71.50 109 ASN A O 1
ATOM 843 N N . SER A 1 110 ? -1.542 18.218 -10.937 1.00 62.38 110 SER A N 1
ATOM 844 C CA . SER A 1 110 ? -0.802 19.325 -11.555 1.00 62.38 110 SER A CA 1
ATOM 845 C C . SER A 1 110 ? -1.538 20.658 -11.569 1.00 62.38 110 SER A C 1
ATOM 847 O O . SER A 1 110 ? -0.895 21.701 -11.688 1.00 62.38 110 SER A O 1
ATOM 849 N N . ASP A 1 111 ? -2.859 20.618 -11.436 1.00 67.06 111 ASP A N 1
ATOM 850 C CA . ASP A 1 111 ? -3.742 21.751 -11.687 1.00 67.06 111 ASP A CA 1
ATOM 851 C C . ASP A 1 111 ? -4.033 22.545 -10.392 1.00 67.06 111 ASP A C 1
ATOM 853 O O . ASP A 1 111 ? -4.903 23.412 -10.376 1.00 67.06 111 ASP A O 1
ATOM 857 N N . GLY A 1 112 ? -3.255 22.300 -9.317 1.00 57.84 112 GLY A N 1
ATOM 858 C CA . GLY A 1 112 ? -3.315 23.039 -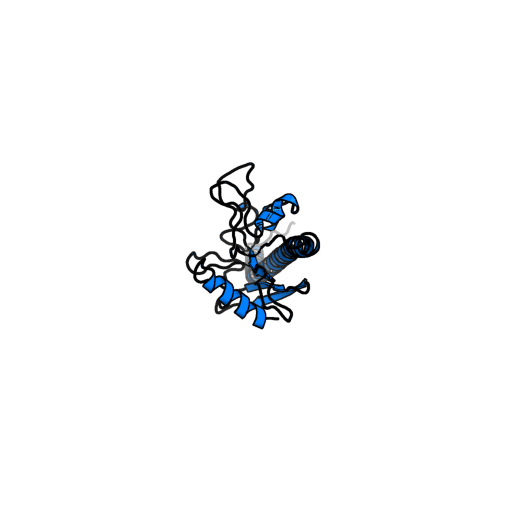8.041 1.00 57.84 112 GLY A CA 1
ATOM 859 C C . GLY A 1 112 ? -2.103 22.881 -7.089 1.00 57.84 112 GLY A C 1
ATOM 860 O O . GLY A 1 112 ? -2.317 22.746 -5.887 1.00 57.84 112 GLY A O 1
ATOM 861 N N . LYS A 1 113 ? -0.865 22.862 -7.631 1.00 63.81 113 LYS A N 1
ATOM 862 C CA . LYS A 1 113 ? 0.491 22.588 -7.037 1.00 63.81 113 LYS A CA 1
ATOM 863 C C . LYS A 1 113 ? 0.746 23.024 -5.567 1.00 63.81 113 LYS A C 1
ATOM 865 O O . LYS A 1 113 ? 0.115 23.950 -5.082 1.00 63.81 113 LYS A O 1
ATOM 870 N N . GLU A 1 114 ? 1.696 22.494 -4.779 1.00 48.28 114 GLU A N 1
ATOM 871 C CA . GLU A 1 114 ? 3.028 21.873 -5.003 1.00 48.28 114 GLU A CA 1
ATOM 872 C C . GLU A 1 114 ? 2.939 20.355 -5.262 1.00 48.28 114 GLU A C 1
ATOM 874 O O . GLU A 1 114 ? 2.266 19.638 -4.537 1.00 48.28 114 GLU A O 1
ATOM 879 N N . GLY A 1 115 ? 3.466 19.791 -6.348 1.00 53.41 115 GLY A N 1
ATOM 880 C CA . GLY A 1 115 ? 4.874 19.802 -6.755 1.00 53.41 115 GLY A CA 1
ATOM 881 C C . GLY A 1 115 ? 5.463 18.380 -6.728 1.00 53.41 115 GLY A C 1
ATOM 882 O O . GLY A 1 115 ? 6.405 18.107 -7.459 1.00 53.41 115 GLY A O 1
ATOM 883 N N . ILE A 1 116 ? 4.863 17.467 -5.956 1.00 55.84 116 ILE A N 1
ATOM 884 C CA . ILE A 1 116 ? 5.290 16.070 -5.830 1.00 55.84 116 ILE A CA 1
ATOM 885 C C . ILE A 1 116 ? 4.039 15.201 -5.737 1.00 55.84 116 ILE A C 1
ATOM 887 O O . ILE A 1 116 ? 3.106 15.535 -5.004 1.00 55.84 116 ILE A O 1
ATOM 891 N N . VAL A 1 117 ? 4.004 14.094 -6.470 1.00 65.94 117 VAL A N 1
ATOM 892 C CA . VAL A 1 117 ? 2.981 13.073 -6.280 1.00 65.94 117 VAL A CA 1
ATOM 893 C C . VAL A 1 117 ? 3.700 11.809 -5.815 1.00 65.94 117 VAL A C 1
ATOM 895 O O . VAL A 1 117 ? 4.154 10.974 -6.589 1.00 65.94 117 VAL A O 1
ATOM 898 N N . GLU A 1 118 ? 3.872 11.688 -4.505 1.00 77.19 118 GLU A N 1
ATOM 899 C CA . GLU A 1 118 ? 4.388 10.455 -3.918 1.00 77.19 118 GLU A CA 1
ATOM 900 C C . GLU A 1 118 ? 3.241 9.451 -3.904 1.00 77.19 118 GLU A C 1
ATOM 902 O O . GLU A 1 118 ? 2.227 9.670 -3.237 1.00 77.19 118 GLU A O 1
ATOM 907 N N . SER A 1 119 ? 3.350 8.372 -4.677 1.00 86.25 119 SER A N 1
ATOM 908 C CA . SER A 1 119 ? 2.312 7.350 -4.630 1.00 86.25 119 SER A CA 1
ATOM 909 C C . SER A 1 119 ? 2.472 6.489 -3.383 1.00 86.25 119 SER A C 1
ATOM 911 O O . SER A 1 119 ? 3.582 6.190 -2.938 1.00 86.25 119 SER A O 1
ATOM 913 N N . ALA A 1 120 ? 1.335 6.038 -2.858 1.00 92.31 120 ALA A N 1
ATOM 914 C CA . ALA A 1 120 ? 1.242 4.956 -1.893 1.00 92.31 120 ALA A CA 1
ATOM 915 C C . ALA A 1 120 ? 1.641 3.590 -2.482 1.00 92.31 120 ALA A C 1
ATOM 917 O O . ALA A 1 120 ? 1.732 2.620 -1.736 1.00 92.31 120 ALA A O 1
ATOM 918 N N . TYR A 1 121 ? 1.856 3.487 -3.794 1.00 92.06 121 TYR A N 1
ATOM 919 C CA . TYR A 1 121 ? 2.068 2.225 -4.491 1.00 92.06 121 TYR A CA 1
ATOM 920 C C . TYR A 1 121 ? 3.340 2.258 -5.331 1.00 92.06 121 TYR A C 1
ATOM 922 O O . TYR A 1 121 ? 3.792 3.308 -5.789 1.00 92.06 121 TYR A O 1
ATOM 930 N N . VAL A 1 122 ? 3.888 1.075 -5.564 1.00 89.56 122 VAL A N 1
ATOM 931 C CA . VAL A 1 122 ? 5.045 0.841 -6.424 1.00 89.56 122 VAL A CA 1
ATOM 932 C C . VAL A 1 122 ? 4.697 -0.251 -7.425 1.00 89.56 122 VAL A C 1
ATOM 934 O O . VAL A 1 122 ? 3.949 -1.178 -7.109 1.00 89.56 122 VAL A O 1
ATOM 937 N N . TYR A 1 123 ? 5.247 -0.141 -8.630 1.00 85.19 123 TYR A N 1
ATOM 938 C CA . TYR A 1 123 ? 5.126 -1.158 -9.667 1.00 85.19 123 TYR A CA 1
ATOM 939 C C . TYR A 1 123 ? 6.479 -1.759 -10.032 1.00 85.19 123 TYR A C 1
ATOM 941 O O . TYR A 1 123 ? 7.523 -1.112 -9.914 1.00 85.19 123 TYR A O 1
ATOM 949 N N . ARG A 1 124 ? 6.431 -3.000 -10.505 1.00 83.88 124 ARG A N 1
ATOM 950 C CA . ARG A 1 124 ? 7.558 -3.706 -11.096 1.00 83.88 124 ARG A CA 1
ATOM 951 C C . ARG A 1 124 ? 7.511 -3.520 -12.615 1.00 83.88 124 ARG A C 1
ATOM 953 O O . ARG A 1 124 ? 6.551 -3.989 -13.231 1.00 83.88 124 ARG A O 1
ATOM 960 N N . PRO A 1 125 ? 8.501 -2.855 -13.236 1.00 76.94 125 PRO A N 1
ATOM 961 C CA . PRO A 1 125 ? 8.606 -2.843 -14.688 1.00 76.94 125 PRO A CA 1
ATOM 962 C C . PRO A 1 125 ? 8.946 -4.247 -15.212 1.00 76.94 125 PRO A C 1
ATOM 964 O O . PRO A 1 125 ? 9.517 -5.078 -14.499 1.00 76.94 125 PRO A O 1
ATOM 967 N N . GLU A 1 126 ? 8.592 -4.510 -16.467 1.00 69.38 126 GLU A N 1
ATOM 968 C CA . GLU A 1 126 ? 8.991 -5.732 -17.168 1.00 69.38 126 GLU A CA 1
ATOM 969 C C . GLU A 1 126 ? 10.524 -5.775 -17.296 1.00 69.38 126 GLU A C 1
ATOM 971 O O . GLU A 1 126 ? 11.152 -4.760 -17.595 1.00 69.38 126 GLU A O 1
ATOM 976 N N . ILE A 1 127 ? 11.135 -6.924 -16.993 1.00 58.41 127 ILE A N 1
ATOM 977 C CA . ILE A 1 127 ? 12.590 -7.120 -17.068 1.00 58.41 127 ILE A CA 1
ATOM 978 C C . ILE A 1 127 ? 12.862 -7.966 -18.312 1.00 58.41 127 ILE A C 1
ATOM 980 O O . ILE A 1 127 ? 12.338 -9.078 -18.407 1.00 58.41 127 ILE A O 1
ATOM 984 N N . GLU A 1 128 ? 13.693 -7.473 -19.235 1.00 51.59 128 GLU A N 1
ATOM 985 C CA . GLU A 1 128 ? 14.169 -8.267 -20.372 1.00 51.59 128 GLU A CA 1
ATOM 986 C C . GLU A 1 128 ? 14.745 -9.611 -19.884 1.00 51.59 128 GLU A C 1
ATOM 988 O O . GLU A 1 128 ? 15.660 -9.659 -19.060 1.00 51.59 128 GLU A O 1
ATOM 993 N N . GLY A 1 129 ? 14.216 -10.718 -20.413 1.00 51.34 129 GLY A N 1
ATOM 994 C CA . GLY A 1 129 ? 14.858 -12.032 -20.327 1.00 51.34 129 GLY A CA 1
ATOM 995 C C . GLY A 1 129 ? 14.382 -13.004 -19.247 1.00 51.34 129 GLY A C 1
ATOM 996 O O . GLY A 1 129 ? 14.887 -14.124 -19.215 1.00 51.34 129 GLY A O 1
ATOM 997 N N . GLN A 1 130 ? 13.411 -12.682 -18.394 1.00 54.16 130 GLN A N 1
ATOM 998 C CA . GLN A 1 130 ? 12.875 -13.676 -17.456 1.00 54.16 130 GLN A CA 1
ATOM 999 C C . GLN A 1 130 ? 11.622 -13.132 -16.794 1.00 54.16 130 GLN A C 1
ATOM 1001 O O . GLN A 1 130 ? 11.795 -12.146 -16.096 1.00 54.16 130 GLN A O 1
ATOM 1006 N N . GLN A 1 131 ? 10.450 -13.778 -16.951 1.00 58.00 131 GLN A N 1
ATOM 1007 C CA . GLN A 1 131 ? 9.493 -14.126 -15.871 1.00 58.00 131 GLN A CA 1
ATOM 1008 C C . GLN A 1 131 ? 8.620 -15.309 -16.327 1.00 58.00 131 GLN A C 1
ATOM 1010 O O . GLN A 1 131 ? 7.535 -15.139 -16.873 1.00 58.00 131 GLN A O 1
ATOM 1015 N N . SER A 1 132 ? 9.114 -16.536 -16.141 1.00 56.81 132 SER A N 1
ATOM 1016 C CA . SER A 1 132 ? 8.248 -17.718 -16.212 1.00 56.81 132 SER A CA 1
ATOM 1017 C C . SER A 1 132 ? 7.536 -17.847 -14.865 1.00 56.81 132 SER A C 1
ATOM 1019 O O . SER A 1 132 ? 8.198 -18.119 -13.865 1.00 56.81 132 SER A O 1
ATOM 1021 N N . GLY A 1 133 ? 6.223 -17.604 -14.821 1.00 77.00 133 GLY A N 1
ATOM 1022 C CA . GLY A 1 133 ? 5.404 -17.743 -13.611 1.00 77.00 133 GLY A CA 1
ATOM 1023 C C . GLY A 1 133 ? 4.628 -16.486 -13.208 1.00 77.00 133 GLY A C 1
ATOM 1024 O O . GLY A 1 133 ? 4.703 -15.443 -13.854 1.00 77.00 133 GLY A O 1
ATOM 1025 N N . VAL A 1 134 ? 3.846 -16.620 -12.136 1.00 85.12 134 VAL A N 1
ATOM 1026 C CA . VAL A 1 134 ? 3.102 -15.520 -11.511 1.00 85.12 134 VAL A CA 1
ATOM 1027 C C . VAL A 1 134 ? 4.035 -14.771 -10.564 1.00 85.12 134 VAL A C 1
ATOM 1029 O O . VAL A 1 134 ? 4.780 -15.389 -9.811 1.00 85.12 134 VAL A O 1
ATOM 1032 N N . VAL A 1 135 ? 4.009 -13.444 -10.615 1.00 88.00 135 VAL A N 1
ATOM 1033 C CA . VAL A 1 135 ? 4.957 -12.575 -9.901 1.00 88.00 135 VAL A CA 1
ATOM 1034 C C . VAL A 1 135 ? 4.265 -11.355 -9.318 1.00 88.00 135 VAL A C 1
ATOM 1036 O O . VAL A 1 135 ? 3.233 -10.918 -9.829 1.00 88.00 135 VAL A O 1
ATOM 1039 N N . ALA A 1 136 ? 4.838 -10.771 -8.273 1.00 90.50 136 ALA A N 1
ATOM 1040 C CA . ALA A 1 136 ? 4.406 -9.496 -7.736 1.00 90.50 136 ALA A CA 1
ATOM 1041 C C . ALA A 1 136 ? 4.622 -8.397 -8.786 1.00 90.50 136 ALA A C 1
ATOM 1043 O O . ALA A 1 136 ? 5.734 -8.180 -9.275 1.00 90.50 136 ALA A O 1
ATOM 1044 N N . PHE A 1 137 ? 3.539 -7.705 -9.121 1.00 86.44 137 PHE A N 1
ATOM 1045 C CA . PHE A 1 137 ? 3.489 -6.709 -10.185 1.00 86.44 137 PHE A CA 1
ATOM 1046 C C . PHE A 1 137 ? 3.291 -5.289 -9.641 1.00 86.44 137 PHE A C 1
ATOM 1048 O O . PHE A 1 137 ? 3.955 -4.351 -10.077 1.00 86.44 137 PHE A O 1
ATOM 1055 N N . LEU A 1 138 ? 2.412 -5.129 -8.654 1.00 90.31 138 LEU A N 1
ATOM 1056 C CA . LEU A 1 138 ? 2.113 -3.867 -7.977 1.00 90.31 138 LEU A CA 1
ATOM 1057 C C . LEU A 1 138 ? 1.973 -4.134 -6.479 1.00 90.31 138 LEU A C 1
ATOM 1059 O O . LEU A 1 138 ? 1.424 -5.160 -6.094 1.00 90.31 138 LEU A O 1
ATOM 1063 N N . MET A 1 139 ? 2.424 -3.229 -5.618 1.00 93.75 139 MET A N 1
ATOM 1064 C CA . MET A 1 139 ? 2.278 -3.400 -4.169 1.00 93.75 139 MET A CA 1
ATOM 1065 C C . MET A 1 139 ? 2.238 -2.068 -3.422 1.00 93.75 139 MET A C 1
ATOM 1067 O O . MET A 1 139 ? 2.565 -1.018 -3.981 1.00 93.75 139 MET A O 1
ATOM 1071 N N . ASP A 1 140 ? 1.836 -2.111 -2.152 1.00 95.19 140 ASP A N 1
ATOM 1072 C CA . ASP A 1 140 ? 1.979 -0.971 -1.244 1.00 95.19 140 ASP A CA 1
ATOM 1073 C C . ASP A 1 140 ? 3.461 -0.593 -1.084 1.00 95.19 140 ASP A C 1
ATOM 1075 O O . ASP A 1 140 ? 4.322 -1.459 -0.922 1.00 95.19 140 ASP A O 1
ATOM 1079 N N . PHE A 1 141 ? 3.751 0.707 -1.072 1.00 94.19 141 PHE A N 1
ATOM 1080 C CA . PHE A 1 141 ? 5.092 1.231 -0.837 1.00 94.19 141 PHE A CA 1
ATOM 1081 C C . PHE A 1 141 ? 5.296 1.609 0.637 1.00 94.19 141 PHE A C 1
ATOM 1083 O O . PHE A 1 141 ? 4.471 2.291 1.248 1.00 94.19 141 PHE A O 1
ATOM 1090 N N . ASN A 1 142 ? 6.410 1.153 1.209 1.00 95.31 142 ASN A N 1
ATOM 1091 C CA . ASN A 1 142 ? 6.828 1.441 2.580 1.00 95.31 142 ASN A CA 1
ATOM 1092 C C . ASN A 1 142 ? 8.336 1.704 2.596 1.00 95.31 142 ASN A C 1
ATOM 1094 O O . ASN A 1 142 ? 9.101 0.761 2.436 1.00 95.31 142 ASN A O 1
ATOM 1098 N N . LEU A 1 143 ? 8.774 2.942 2.809 1.00 94.25 143 LEU A N 1
ATOM 1099 C CA . LEU A 1 143 ? 10.191 3.310 2.843 1.00 94.25 143 LEU A CA 1
ATOM 1100 C C . LEU A 1 143 ? 10.636 3.576 4.282 1.00 94.25 143 LEU A C 1
ATOM 1102 O O . LEU A 1 143 ? 10.282 4.586 4.894 1.00 94.25 143 LEU A O 1
ATOM 1106 N N . ARG A 1 144 ? 11.440 2.653 4.813 1.00 93.56 144 ARG A N 1
ATOM 1107 C CA . ARG A 1 144 ? 11.880 2.627 6.208 1.00 93.56 144 ARG A CA 1
ATOM 1108 C C . ARG A 1 144 ? 12.794 3.797 6.558 1.00 93.56 144 ARG A C 1
ATOM 1110 O O . ARG A 1 144 ? 12.607 4.389 7.615 1.00 93.56 144 ARG A O 1
ATOM 1117 N N . ALA A 1 145 ? 13.737 4.148 5.683 1.00 91.69 145 ALA A N 1
ATOM 1118 C CA . ALA A 1 145 ? 14.689 5.233 5.938 1.00 91.69 145 ALA A CA 1
ATOM 1119 C C . ALA A 1 145 ? 14.034 6.613 6.099 1.00 91.69 145 ALA A C 1
ATOM 1121 O O . ALA A 1 145 ? 14.591 7.470 6.779 1.00 91.69 145 ALA A O 1
ATOM 1122 N N . GLU A 1 146 ? 12.852 6.817 5.514 1.00 91.12 146 GLU 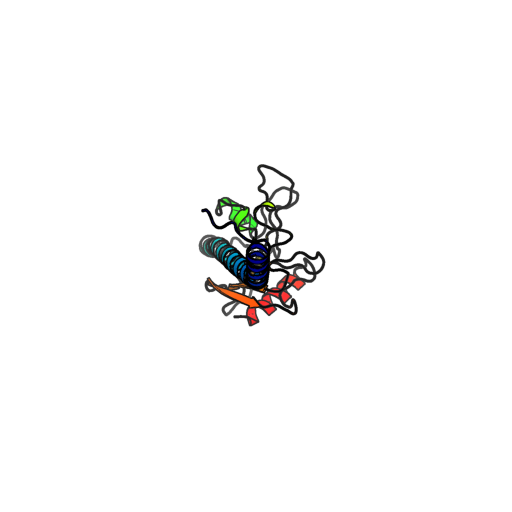A N 1
ATOM 1123 C CA . GLU A 1 146 ? 12.109 8.082 5.582 1.00 91.12 146 GLU A CA 1
ATOM 1124 C C . GLU A 1 146 ? 10.845 7.989 6.450 1.00 91.12 146 GLU A C 1
ATOM 1126 O O . GLU A 1 146 ? 10.012 8.891 6.435 1.00 91.12 146 GLU A O 1
ATOM 1131 N N . GLU A 1 147 ? 10.666 6.884 7.183 1.00 94.00 147 GLU A N 1
ATOM 1132 C CA . GLU A 1 147 ? 9.462 6.596 7.975 1.00 94.00 147 GLU A CA 1
ATOM 1133 C C . GLU A 1 147 ? 8.144 6.721 7.178 1.00 94.00 147 GLU A C 1
ATOM 1135 O O . GLU A 1 147 ? 7.077 7.006 7.734 1.00 94.00 147 GLU A O 1
ATOM 1140 N N . LYS A 1 148 ? 8.189 6.485 5.862 1.00 93.50 148 LYS A N 1
ATOM 1141 C CA . LYS A 1 148 ? 7.031 6.533 4.962 1.00 93.50 148 LYS A CA 1
ATOM 1142 C C . LYS A 1 148 ? 6.345 5.177 4.963 1.00 93.50 148 LYS A C 1
ATOM 1144 O O . LYS A 1 148 ? 6.859 4.209 4.410 1.00 93.50 148 LYS A O 1
ATOM 1149 N N . PHE A 1 149 ? 5.173 5.099 5.582 1.00 95.44 149 PHE A N 1
ATOM 1150 C CA . PHE A 1 149 ? 4.478 3.841 5.806 1.00 95.44 149 PHE A CA 1
ATOM 1151 C C . PHE A 1 149 ? 3.000 3.897 5.428 1.00 95.44 149 PHE A C 1
ATOM 1153 O O . PHE A 1 149 ? 2.227 4.725 5.918 1.00 95.44 149 PHE A O 1
ATOM 1160 N N . ASN A 1 150 ? 2.585 2.897 4.664 1.00 95.88 150 ASN A N 1
ATOM 1161 C CA . ASN A 1 150 ? 1.213 2.430 4.582 1.00 95.88 150 ASN A CA 1
ATOM 1162 C C . ASN A 1 150 ? 0.948 1.415 5.693 1.00 95.88 150 ASN A C 1
ATOM 1164 O O . ASN A 1 150 ? 1.817 0.630 6.072 1.00 95.88 150 ASN A O 1
ATOM 1168 N N . HIS A 1 151 ? -0.265 1.419 6.247 1.00 96.12 151 HIS A N 1
ATOM 1169 C CA . HIS A 1 151 ? -0.686 0.420 7.237 1.00 96.12 151 HIS A CA 1
ATOM 1170 C C . HIS A 1 151 ? 0.275 0.294 8.437 1.00 96.12 151 HIS A C 1
ATOM 1172 O O . HIS A 1 151 ? 0.453 -0.789 9.005 1.00 96.12 151 HIS A O 1
ATOM 1178 N N . LYS A 1 152 ? 0.904 1.413 8.830 1.00 94.88 152 LYS A N 1
ATOM 1179 C CA . LYS A 1 152 ? 1.930 1.494 9.888 1.00 94.88 152 LYS A CA 1
ATOM 1180 C C . LYS A 1 152 ? 3.165 0.609 9.637 1.00 94.88 152 LYS A C 1
ATOM 1182 O O . LYS A 1 152 ? 3.820 0.221 10.602 1.00 94.88 152 LYS A O 1
ATOM 1187 N N . GLY A 1 153 ? 3.432 0.235 8.384 1.00 95.06 153 GLY A N 1
ATOM 1188 C CA . GLY A 1 153 ? 4.556 -0.619 8.001 1.00 95.06 153 GLY A CA 1
ATOM 1189 C C . GLY A 1 153 ? 4.426 -2.047 8.525 1.00 95.06 153 GLY A C 1
ATOM 1190 O O . GLY A 1 153 ? 5.432 -2.677 8.816 1.00 95.06 153 GLY A O 1
ATOM 1191 N N . LYS A 1 154 ? 3.197 -2.531 8.752 1.00 95.56 154 LYS A N 1
ATOM 1192 C CA . LYS A 1 154 ? 2.924 -3.887 9.276 1.00 95.56 154 LYS A CA 1
ATOM 1193 C C . LYS A 1 154 ? 2.087 -4.740 8.334 1.00 95.56 154 LYS A C 1
ATOM 1195 O O . LYS A 1 154 ? 1.730 -5.871 8.667 1.00 95.56 154 LYS A O 1
ATOM 1200 N N . PHE A 1 155 ? 1.691 -4.181 7.200 1.00 96.69 155 PHE A N 1
ATOM 1201 C CA . PHE A 1 155 ? 0.840 -4.849 6.237 1.00 96.69 155 PHE A CA 1
ATOM 1202 C C . PHE A 1 155 ? 1.108 -4.302 4.843 1.00 96.69 155 PHE A C 1
ATOM 1204 O O . PHE A 1 155 ? 1.304 -3.098 4.685 1.00 96.69 155 PHE A O 1
ATOM 1211 N N . VAL A 1 156 ? 1.094 -5.194 3.862 1.00 97.06 156 VAL A N 1
ATOM 1212 C CA . VAL A 1 156 ? 1.376 -4.887 2.464 1.00 97.06 156 VAL A CA 1
ATOM 1213 C C . VAL A 1 156 ? 0.374 -5.630 1.595 1.00 97.06 156 VAL A C 1
ATOM 1215 O O . VAL A 1 156 ? 0.255 -6.852 1.681 1.00 97.06 156 VAL A O 1
ATOM 1218 N N . ASN A 1 157 ? -0.354 -4.900 0.762 1.00 96.75 157 ASN A N 1
ATOM 1219 C CA . ASN A 1 157 ? -1.112 -5.473 -0.339 1.00 96.75 157 ASN A CA 1
ATOM 1220 C C . ASN A 1 157 ? -0.184 -5.683 -1.540 1.00 96.75 157 ASN A C 1
ATOM 1222 O O . ASN A 1 157 ? 0.607 -4.801 -1.872 1.00 96.75 157 ASN A O 1
ATOM 1226 N N . ILE A 1 158 ? -0.310 -6.833 -2.196 1.00 95.56 158 ILE A N 1
ATOM 1227 C CA . ILE A 1 158 ? 0.476 -7.230 -3.365 1.00 95.56 158 ILE A CA 1
ATOM 1228 C C . ILE A 1 158 ? -0.496 -7.711 -4.436 1.00 95.56 158 ILE A C 1
ATOM 1230 O O . ILE A 1 158 ? -1.258 -8.645 -4.204 1.00 95.56 158 ILE A O 1
ATOM 1234 N N . LEU A 1 159 ? -0.475 -7.072 -5.596 1.00 93.50 159 LEU A N 1
ATOM 1235 C CA . LEU A 1 159 ? -1.145 -7.506 -6.811 1.00 93.50 159 LEU A CA 1
ATOM 1236 C C . LEU A 1 159 ? -0.138 -8.237 -7.699 1.00 93.50 159 LEU A C 1
ATOM 1238 O O . LEU A 1 159 ? 0.928 -7.704 -8.015 1.00 93.50 159 LEU A O 1
ATOM 1242 N N . PHE A 1 160 ? -0.509 -9.439 -8.113 1.00 90.75 160 PHE A N 1
ATOM 1243 C CA . PHE A 1 160 ? 0.300 -10.316 -8.940 1.00 90.75 160 PHE A CA 1
ATOM 1244 C C . PHE A 1 160 ? -0.063 -10.199 -10.426 1.00 90.75 160 PHE A C 1
ATOM 1246 O O . PHE A 1 160 ? -1.120 -9.674 -10.788 1.00 90.75 160 PHE A O 1
ATOM 1253 N N . SER A 1 161 ? 0.829 -10.675 -11.295 1.00 86.25 161 SER A N 1
ATOM 1254 C CA . SER A 1 161 ? 0.704 -10.591 -12.757 1.00 86.25 161 SER A CA 1
ATOM 1255 C C . SER A 1 161 ? -0.497 -11.341 -13.340 1.00 86.25 161 SER A C 1
ATOM 1257 O O . SER A 1 161 ? -0.947 -11.008 -14.432 1.00 86.25 161 SER A O 1
ATOM 1259 N N . ASP A 1 162 ? -1.052 -12.313 -12.619 1.00 86.00 162 ASP A N 1
ATOM 1260 C CA . ASP A 1 162 ? -2.278 -13.036 -12.976 1.00 86.00 162 ASP A CA 1
ATOM 1261 C C . ASP A 1 162 ? -3.566 -12.331 -12.501 1.00 86.00 162 ASP A C 1
ATOM 1263 O O . ASP A 1 162 ? -4.674 -12.804 -12.758 1.00 86.00 162 ASP A O 1
ATOM 1267 N N . GLY A 1 163 ? -3.438 -11.196 -11.808 1.00 86.38 163 GLY A N 1
ATOM 1268 C CA . GLY A 1 163 ? -4.552 -10.421 -11.270 1.00 86.38 163 GLY A CA 1
ATOM 1269 C C . GLY A 1 163 ? -4.982 -10.810 -9.851 1.00 86.38 163 GLY A C 1
ATOM 1270 O O . GLY A 1 163 ? -5.872 -10.157 -9.290 1.00 86.38 163 GLY A O 1
ATOM 1271 N N . HIS A 1 164 ? -4.374 -11.832 -9.239 1.00 90.12 164 HIS A N 1
ATOM 1272 C CA . HIS A 1 164 ? -4.620 -12.158 -7.835 1.00 90.12 164 HIS A CA 1
ATOM 1273 C C . HIS A 1 164 ? -4.041 -11.068 -6.916 1.00 90.12 164 HIS A C 1
ATOM 1275 O O . HIS A 1 164 ? -2.998 -10.483 -7.197 1.00 90.12 164 HIS A O 1
ATOM 1281 N N . ILE A 1 165 ? -4.725 -10.787 -5.799 1.00 92.06 165 ILE A N 1
ATOM 1282 C CA . ILE A 1 165 ? -4.202 -9.911 -4.743 1.00 92.06 165 ILE A CA 1
ATOM 1283 C C . ILE A 1 165 ? -4.052 -10.678 -3.438 1.00 92.06 165 ILE A C 1
ATOM 1285 O O . ILE A 1 165 ? -5.000 -11.334 -2.996 1.00 92.06 165 ILE A O 1
ATOM 1289 N N . SER A 1 166 ? -2.900 -10.507 -2.792 1.00 94.12 166 SER A N 1
ATOM 1290 C CA . SER A 1 166 ? -2.606 -10.992 -1.447 1.00 94.12 166 SER A CA 1
ATOM 1291 C C . SER A 1 166 ? -2.400 -9.831 -0.478 1.00 94.12 166 SER A C 1
ATOM 1293 O O . SER A 1 166 ? -1.795 -8.812 -0.810 1.00 94.12 166 SER A O 1
ATOM 1295 N N . GLY A 1 167 ? -2.916 -9.985 0.738 1.00 95.06 167 GLY A N 1
ATOM 1296 C CA . GLY A 1 167 ? -2.685 -9.066 1.844 1.00 95.06 167 GLY A CA 1
ATOM 1297 C C . GLY A 1 167 ? -1.758 -9.710 2.867 1.00 95.06 167 GLY A C 1
ATOM 1298 O O . GLY A 1 167 ? -2.177 -10.613 3.591 1.00 95.06 167 GLY A O 1
ATOM 1299 N N . VAL A 1 168 ? -0.516 -9.244 2.950 1.00 95.62 168 VAL A N 1
ATOM 1300 C CA . VAL A 1 168 ? 0.544 -9.870 3.746 1.00 95.62 168 VAL A CA 1
ATOM 1301 C C . VAL A 1 168 ? 0.769 -9.088 5.035 1.00 95.62 168 VAL A C 1
ATOM 1303 O O . VAL A 1 168 ? 0.984 -7.878 5.015 1.00 95.62 168 VAL A O 1
ATOM 1306 N N . VAL A 1 169 ? 0.748 -9.781 6.177 1.00 95.50 169 VAL A N 1
ATOM 1307 C CA . VAL A 1 169 ? 1.197 -9.211 7.456 1.00 95.50 169 VAL A CA 1
ATOM 1308 C C . VAL A 1 169 ? 2.723 -9.212 7.475 1.00 95.50 169 VAL A C 1
ATOM 1310 O O . VAL A 1 169 ? 3.343 -10.273 7.485 1.00 95.50 169 VAL A O 1
ATOM 1313 N N . ASP A 1 170 ? 3.324 -8.027 7.517 1.00 94.81 170 ASP A N 1
ATOM 1314 C CA . ASP A 1 170 ? 4.772 -7.832 7.422 1.00 94.81 170 ASP A CA 1
ATOM 1315 C C . ASP A 1 170 ? 5.338 -7.227 8.714 1.00 94.81 170 ASP A C 1
ATOM 1317 O O . ASP A 1 170 ? 5.830 -6.104 8.755 1.00 94.81 170 ASP A O 1
ATOM 1321 N N . ASN A 1 171 ? 5.234 -7.972 9.819 1.00 92.50 171 ASN A N 1
ATOM 1322 C CA . ASN A 1 171 ? 5.679 -7.491 11.135 1.00 92.50 171 ASN A CA 1
ATOM 1323 C C . ASN A 1 171 ? 7.188 -7.201 11.202 1.00 92.50 171 ASN A C 1
ATOM 1325 O O . ASN A 1 171 ? 7.603 -6.371 12.007 1.00 92.50 171 ASN A O 1
ATOM 1329 N N . ASN A 1 172 ? 7.982 -7.882 10.370 1.00 93.06 172 ASN A N 1
ATOM 1330 C CA . ASN A 1 172 ? 9.435 -7.728 10.309 1.00 93.06 172 ASN A CA 1
ATOM 1331 C C . ASN A 1 172 ? 9.879 -6.747 9.214 1.00 93.06 172 ASN A C 1
ATOM 1333 O O . ASN A 1 172 ? 11.080 -6.607 9.002 1.00 93.06 172 ASN A O 1
ATOM 1337 N N . GLN A 1 173 ? 8.937 -6.093 8.523 1.00 94.38 173 GLN A N 1
ATOM 1338 C CA . GLN A 1 173 ? 9.222 -5.112 7.471 1.00 94.38 173 GLN A CA 1
ATOM 1339 C C . GLN A 1 173 ? 10.092 -5.667 6.329 1.00 94.38 173 GLN A C 1
ATOM 1341 O O . GLN A 1 173 ? 10.877 -4.947 5.721 1.00 94.38 173 GLN A O 1
ATOM 1346 N N . SER A 1 174 ? 9.950 -6.960 6.024 1.00 95.12 174 SER A N 1
ATOM 1347 C CA . SER A 1 174 ? 10.689 -7.647 4.955 1.00 95.12 174 SER A CA 1
ATOM 1348 C C . SER A 1 174 ? 10.327 -7.153 3.549 1.00 95.12 174 SER A C 1
ATOM 1350 O O . SER A 1 174 ? 11.154 -7.224 2.634 1.00 95.12 174 SER A O 1
ATOM 1352 N N . LEU A 1 175 ? 9.112 -6.617 3.402 1.00 96.31 175 LEU A N 1
ATOM 1353 C CA . LEU A 1 175 ? 8.558 -6.022 2.187 1.00 96.31 175 LEU A CA 1
ATOM 1354 C C . LEU A 1 175 ? 8.606 -4.485 2.215 1.00 96.31 175 LEU A C 1
ATOM 1356 O O . LEU A 1 175 ? 8.004 -3.831 1.366 1.00 96.31 175 LEU A O 1
ATOM 1360 N N . SER A 1 176 ? 9.285 -3.900 3.203 1.00 95.62 176 SER A N 1
ATOM 1361 C CA . SER A 1 176 ? 9.614 -2.474 3.209 1.00 95.62 176 SER A CA 1
ATOM 1362 C C . SER A 1 176 ? 10.972 -2.250 2.547 1.00 95.62 176 SER A C 1
ATOM 1364 O O . SER A 1 176 ? 11.846 -3.117 2.596 1.00 95.62 176 SER A O 1
ATOM 1366 N N . PHE A 1 177 ? 11.124 -1.086 1.929 1.00 94.50 177 PHE A N 1
ATOM 1367 C CA . PHE A 1 177 ? 12.333 -0.631 1.259 1.00 94.50 177 PHE A CA 1
ATOM 1368 C C . PHE A 1 177 ? 13.221 0.105 2.263 1.00 94.50 177 PHE A C 1
ATOM 1370 O O . PHE A 1 177 ? 12.732 0.888 3.082 1.00 94.50 177 PHE A O 1
ATOM 1377 N N . ASP A 1 178 ? 14.525 -0.112 2.181 1.00 94.50 178 ASP A N 1
ATOM 1378 C CA . ASP A 1 178 ? 15.520 0.588 2.994 1.00 94.50 178 ASP A CA 1
ATOM 1379 C C . ASP A 1 178 ? 15.994 1.891 2.372 1.00 94.50 178 ASP A C 1
ATOM 1381 O O . ASP A 1 178 ? 16.437 2.789 3.079 1.00 94.50 178 ASP A O 1
ATOM 1385 N N . ASN A 1 179 ? 15.896 2.004 1.056 1.00 90.44 179 ASN A N 1
ATOM 1386 C CA . ASN A 1 179 ? 16.225 3.193 0.290 1.00 90.44 179 ASN A CA 1
ATOM 1387 C C . ASN A 1 179 ? 15.469 3.153 -1.048 1.00 90.44 179 ASN A C 1
ATOM 1389 O O . ASN A 1 179 ? 14.894 2.133 -1.424 1.00 90.44 179 ASN A O 1
ATOM 1393 N N . ASP A 1 180 ? 15.492 4.270 -1.767 1.00 85.00 180 ASP A N 1
ATOM 1394 C CA . ASP A 1 180 ? 14.873 4.414 -3.086 1.00 85.00 180 ASP A CA 1
ATOM 1395 C C . ASP A 1 180 ? 15.856 4.018 -4.213 1.00 85.00 180 ASP A C 1
ATOM 1397 O O . ASP A 1 180 ? 16.120 4.790 -5.133 1.00 85.00 180 ASP A O 1
ATOM 1401 N N . SER A 1 181 ? 16.487 2.836 -4.108 1.00 87.06 181 SER A N 1
ATOM 1402 C CA . SER A 1 181 ? 17.413 2.304 -5.129 1.00 87.06 181 SER A CA 1
ATOM 1403 C C . SER A 1 181 ? 16.819 1.132 -5.904 1.00 87.06 181 SER A C 1
ATOM 1405 O O . SER A 1 181 ? 16.039 0.339 -5.377 1.00 87.06 181 SER A O 1
ATOM 1407 N N . ILE A 1 182 ? 17.229 0.976 -7.164 1.00 84.94 182 ILE A N 1
ATOM 1408 C CA . ILE A 1 182 ? 16.766 -0.100 -8.054 1.00 84.94 182 ILE A CA 1
ATOM 1409 C C . ILE A 1 182 ? 17.070 -1.487 -7.467 1.00 84.94 182 ILE A C 1
ATOM 1411 O O . ILE A 1 182 ? 16.261 -2.409 -7.587 1.00 84.94 182 ILE A O 1
ATOM 1415 N N . GLU A 1 183 ? 18.231 -1.650 -6.841 1.00 89.00 183 GLU A N 1
ATOM 1416 C CA . GLU A 1 183 ? 18.666 -2.879 -6.180 1.00 89.00 183 GLU A CA 1
ATOM 1417 C C . GLU A 1 183 ? 17.700 -3.265 -5.064 1.00 89.00 183 GLU A C 1
ATOM 1419 O O . GLU A 1 183 ? 17.296 -4.426 -4.957 1.00 89.00 183 GLU A O 1
ATOM 1424 N N . GLU A 1 184 ? 17.284 -2.273 -4.280 1.00 91.25 184 GLU A N 1
ATOM 1425 C CA . GLU A 1 184 ? 16.326 -2.462 -3.205 1.00 91.25 184 GLU A CA 1
ATOM 1426 C C . GLU A 1 184 ? 14.935 -2.788 -3.748 1.00 91.25 184 GLU A C 1
ATOM 1428 O O . GLU A 1 184 ? 14.277 -3.703 -3.246 1.00 91.25 184 GLU A O 1
ATOM 1433 N N . TYR A 1 185 ? 14.519 -2.143 -4.843 1.00 89.44 185 TYR A N 1
ATOM 1434 C CA . TYR A 1 185 ? 13.277 -2.516 -5.509 1.00 89.44 185 TYR A CA 1
ATOM 1435 C C . TYR A 1 185 ? 13.270 -3.969 -5.970 1.00 89.44 185 TYR A C 1
ATOM 1437 O O . TYR A 1 185 ? 12.334 -4.714 -5.669 1.00 89.44 185 TYR A O 1
ATOM 1445 N N . LYS A 1 186 ? 14.332 -4.405 -6.649 1.00 89.31 186 LYS A N 1
ATOM 1446 C CA . LYS A 1 186 ? 14.481 -5.799 -7.078 1.00 89.31 186 LYS A CA 1
ATOM 1447 C C . LYS A 1 186 ? 14.427 -6.750 -5.887 1.00 89.31 186 LYS A C 1
ATOM 1449 O O . LYS A 1 186 ? 13.708 -7.745 -5.947 1.00 89.31 186 LYS A O 1
ATOM 1454 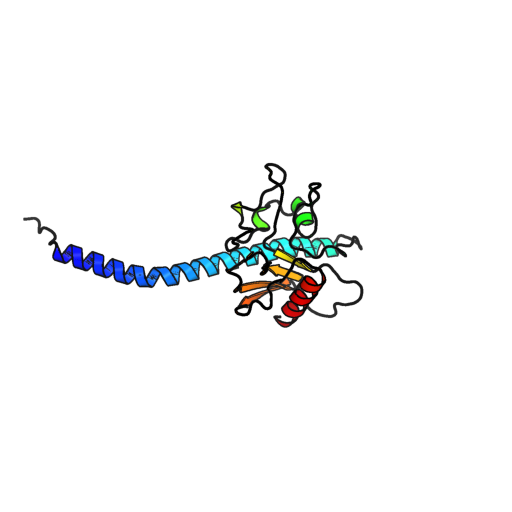N N . ARG A 1 187 ? 15.143 -6.443 -4.800 1.00 92.81 187 ARG A N 1
ATOM 1455 C CA . ARG A 1 187 ? 15.144 -7.258 -3.577 1.00 92.81 187 ARG A CA 1
ATOM 1456 C C . ARG A 1 187 ? 13.734 -7.425 -3.016 1.00 92.81 187 ARG A C 1
ATOM 1458 O O . ARG A 1 187 ? 13.330 -8.553 -2.734 1.00 92.81 187 ARG A O 1
ATOM 1465 N N . VAL A 1 188 ? 13.001 -6.326 -2.841 1.00 94.56 188 VAL A N 1
ATOM 1466 C CA . VAL A 1 188 ? 11.657 -6.348 -2.248 1.00 94.56 188 VAL A CA 1
ATOM 1467 C C . VAL A 1 188 ? 10.671 -7.094 -3.140 1.00 94.56 188 VAL A C 1
ATOM 1469 O O . VAL A 1 188 ? 9.939 -7.941 -2.636 1.00 94.56 188 VAL A O 1
ATOM 1472 N N . PHE A 1 189 ? 10.676 -6.857 -4.454 1.00 91.94 189 PHE A N 1
ATOM 1473 C CA . PHE A 1 189 ? 9.776 -7.570 -5.365 1.00 91.94 189 PHE A CA 1
ATOM 1474 C C . PHE A 1 189 ? 10.087 -9.072 -5.444 1.00 91.94 189 PHE A C 1
ATOM 1476 O O . PHE A 1 189 ? 9.162 -9.877 -5.448 1.00 91.94 189 PHE A O 1
ATOM 1483 N N . LEU A 1 190 ? 11.362 -9.474 -5.408 1.00 91.69 190 LEU A N 1
ATOM 1484 C CA . LEU A 1 190 ? 11.737 -10.892 -5.315 1.00 91.69 190 LEU A CA 1
ATOM 1485 C C . LEU A 1 190 ? 11.312 -11.532 -3.987 1.00 91.69 190 LEU A C 1
ATOM 1487 O O . LEU A 1 190 ? 11.044 -12.731 -3.928 1.00 91.69 190 LEU A O 1
ATOM 1491 N N . GLU A 1 191 ? 11.271 -10.761 -2.902 1.00 94.31 191 GLU A N 1
ATOM 1492 C CA . GLU A 1 191 ? 10.723 -11.229 -1.629 1.00 94.31 191 GLU A CA 1
ATOM 1493 C C . GLU A 1 191 ? 9.191 -11.317 -1.672 1.00 94.31 191 GLU A C 1
ATOM 1495 O O . GLU A 1 191 ? 8.625 -12.263 -1.126 1.00 94.31 191 GLU A O 1
ATOM 1500 N N . ALA A 1 192 ? 8.528 -10.383 -2.359 1.00 93.94 192 ALA A N 1
ATOM 1501 C CA . ALA A 1 192 ? 7.086 -10.379 -2.590 1.00 93.94 192 ALA A CA 1
ATOM 1502 C C . ALA A 1 192 ? 6.625 -11.572 -3.444 1.00 93.94 192 ALA A C 1
ATOM 1504 O O . ALA A 1 192 ? 5.596 -12.168 -3.131 1.00 93.94 192 ALA A O 1
ATOM 1505 N N . ASP A 1 193 ? 7.408 -11.981 -4.448 1.00 91.88 193 ASP A N 1
ATOM 1506 C CA . ASP A 1 193 ? 7.132 -13.162 -5.283 1.00 91.88 193 ASP A CA 1
ATOM 1507 C C . ASP A 1 193 ? 6.965 -14.442 -4.443 1.00 91.88 193 ASP A C 1
ATOM 1509 O O . ASP A 1 193 ? 6.165 -15.313 -4.767 1.00 91.88 193 ASP A O 1
ATOM 1513 N N . LYS A 1 194 ? 7.669 -14.544 -3.308 1.00 91.19 194 LYS A N 1
ATOM 1514 C CA . LYS A 1 194 ? 7.583 -15.696 -2.392 1.00 91.19 194 LYS A CA 1
ATOM 1515 C C . LYS A 1 194 ? 6.319 -15.699 -1.526 1.00 91.19 194 LYS A C 1
ATOM 1517 O O . LYS A 1 194 ? 6.147 -16.611 -0.720 1.00 91.19 194 LYS A O 1
ATOM 1522 N N . ARG A 1 195 ? 5.490 -14.651 -1.602 1.00 88.25 195 ARG A N 1
ATOM 1523 C CA . ARG A 1 195 ? 4.280 -14.455 -0.780 1.00 88.25 195 ARG A CA 1
ATOM 1524 C C . ARG A 1 195 ? 2.981 -14.761 -1.532 1.00 88.25 195 ARG A C 1
ATOM 1526 O O . ARG A 1 195 ? 1.914 -14.431 -1.008 1.00 88.25 195 ARG A O 1
ATOM 1533 N N . GLN A 1 196 ? 3.101 -15.325 -2.736 1.00 76.12 196 GLN A N 1
ATOM 1534 C CA . GLN A 1 196 ? 1.992 -15.863 -3.522 1.00 76.12 196 GLN A CA 1
ATOM 1535 C C . GLN A 1 196 ? 1.241 -16.960 -2.753 1.00 76.12 196 GLN A C 1
ATOM 1537 O O . GLN A 1 196 ? 1.911 -17.774 -2.075 1.00 76.12 196 GLN A O 1
#

Secondary structure (DSSP, 8-state):
-PPPPPHHHHHHHHHHHHHHHHHHHHHHHHHHHHHHHHHHHHHHHHHHHHHHHHHHHSTT---TT--EEEE--TT----GGGGGTTTS--GGGGS-TT-SSS-TTT---GGG--S-EEEEEEE----TT---S--EEEEE--BGGGTB-SGGGSEEEEEETTS-EEEEE-TT-TTSBSSS-HHHHHHHHHHHHTT-

Foldseek 3Di:
DDDDDDPVNVVVVVVVVVVVVVVVVVVVVVVVLVVLVVLLLVLQLVLVVLVLVCVVVPPPPFLADDWFQFQADQVRDGHASNVCCVVVVAQLSQAGCQKPQRHSVNQDHPVDDDDTGRGQKTADTDYPDDDDDKFFGMKGAAEPCVCTDGSSLQWMWTQIPVRDIDIDGRNVSQLYFPDGDPVSSVSNRVVVRVVD